Protein AF-A0A1F8FJS7-F1 (afdb_monomer_lite)

Radius of gyration: 17.26 Å; chains: 1; bounding box: 41×32×48 Å

Sequence (184 aa):
MQRGRIDLDHINPSSRGGETDEFNLFPYRRQRHIRWHEIFLNMQMWDIWENVDKIHGMIFCNRNKTMNREWLVLADLPSQTDLRNQINKIYETKYLKTMWSRAFRGRQLSKAKAFLRLRMLFMIFGSDAVLTEKLYDNGNLFEFFKEFSVMNERQWALTICFGTNYSLQSMKEKIRKILKQSSP

Structure (mmCIF, N/CA/C/O backbone):
data_AF-A0A1F8FJS7-F1
#
_entry.id   AF-A0A1F8FJS7-F1
#
loop_
_atom_site.group_PDB
_atom_site.id
_atom_site.type_symbol
_atom_site.label_atom_id
_atom_site.label_alt_id
_atom_site.label_comp_id
_atom_site.label_asym_id
_atom_site.label_entity_id
_atom_site.label_seq_id
_atom_site.pdbx_PDB_ins_code
_atom_site.Cartn_x
_atom_site.Cartn_y
_atom_site.Cartn_z
_atom_site.occupancy
_atom_site.B_iso_or_equiv
_atom_site.auth_seq_id
_atom_site.auth_comp_id
_atom_site.auth_asym_id
_atom_site.auth_atom_id
_atom_site.pdbx_PDB_model_num
ATOM 1 N N . MET A 1 1 ? -18.313 15.355 -11.083 1.00 41.91 1 MET A N 1
ATOM 2 C CA . MET A 1 1 ? -17.369 14.548 -10.270 1.00 41.91 1 MET A CA 1
ATOM 3 C C . MET A 1 1 ? -16.145 15.398 -9.947 1.00 41.91 1 MET A C 1
ATOM 5 O O . MET A 1 1 ? -15.358 15.655 -10.848 1.00 41.91 1 MET A O 1
ATOM 9 N N . GLN A 1 2 ? -15.988 15.892 -8.714 1.00 38.78 2 GLN A N 1
ATOM 10 C CA . GLN A 1 2 ? -14.786 16.656 -8.345 1.00 38.78 2 GLN A CA 1
ATOM 11 C C . GLN A 1 2 ? -13.555 15.740 -8.423 1.00 38.78 2 GLN A C 1
ATOM 13 O O . GLN A 1 2 ? -13.450 14.756 -7.686 1.00 38.78 2 GLN A O 1
ATOM 18 N N . ARG A 1 3 ? -12.626 16.047 -9.338 1.00 52.34 3 ARG A N 1
ATOM 19 C CA . ARG A 1 3 ? -11.280 15.462 -9.356 1.00 52.34 3 ARG A CA 1
ATOM 20 C C . ARG A 1 3 ? -10.571 15.957 -8.093 1.00 52.34 3 ARG A C 1
ATOM 22 O O . ARG A 1 3 ? -10.058 17.066 -8.063 1.00 52.34 3 ARG A O 1
ATOM 29 N N . GLY A 1 4 ? -10.661 15.186 -7.010 1.00 62.28 4 GLY A N 1
ATOM 30 C CA . GLY A 1 4 ? -10.054 15.555 -5.731 1.00 62.28 4 GLY A CA 1
ATOM 31 C C . GLY A 1 4 ? -8.547 15.792 -5.867 1.00 62.28 4 GLY A C 1
ATOM 32 O O . GLY A 1 4 ? -7.891 15.111 -6.657 1.00 62.28 4 GLY A O 1
ATOM 33 N N . ARG A 1 5 ? -8.024 16.735 -5.076 1.00 79.75 5 ARG A N 1
ATOM 34 C CA . ARG A 1 5 ? -6.599 17.090 -4.997 1.00 79.75 5 ARG A CA 1
ATOM 35 C C . ARG A 1 5 ? -5.720 15.838 -4.855 1.00 79.75 5 ARG A C 1
ATOM 37 O O . ARG A 1 5 ? -6.002 14.969 -4.019 1.00 79.75 5 ARG A O 1
ATOM 44 N N . ILE A 1 6 ? -4.698 15.746 -5.702 1.00 83.81 6 ILE A N 1
ATOM 45 C CA . ILE A 1 6 ? -3.631 14.743 -5.630 1.00 83.81 6 ILE A CA 1
ATOM 46 C C . ILE A 1 6 ? -2.473 15.405 -4.890 1.00 83.81 6 ILE A C 1
ATOM 48 O O . ILE A 1 6 ? -2.063 16.496 -5.272 1.00 83.81 6 ILE A O 1
ATOM 52 N N . ASP A 1 7 ? -1.997 14.757 -3.834 1.00 85.38 7 ASP A N 1
ATOM 53 C CA . ASP A 1 7 ? -0.785 15.143 -3.119 1.00 85.38 7 ASP A CA 1
ATOM 54 C C . ASP A 1 7 ? 0.295 14.084 -3.403 1.00 85.38 7 ASP A C 1
ATOM 56 O O . ASP A 1 7 ? -0.028 12.945 -3.759 1.00 85.38 7 ASP A O 1
ATOM 60 N N . LEU A 1 8 ? 1.567 14.458 -3.276 1.00 87.69 8 LEU A N 1
ATOM 61 C CA . LEU A 1 8 ? 2.670 13.501 -3.302 1.00 87.69 8 LEU A CA 1
ATOM 62 C C . LEU A 1 8 ? 2.880 12.981 -1.879 1.00 87.69 8 LEU A C 1
ATOM 64 O O . LEU A 1 8 ? 3.036 13.765 -0.946 1.00 87.69 8 LEU A O 1
ATOM 68 N N . ASP A 1 9 ? 2.805 11.666 -1.731 1.00 89.25 9 ASP A N 1
ATOM 69 C CA . ASP A 1 9 ? 2.969 10.941 -0.476 1.00 89.25 9 ASP A CA 1
ATOM 70 C C . ASP A 1 9 ? 4.312 10.210 -0.476 1.00 89.25 9 ASP A C 1
ATOM 72 O O . ASP A 1 9 ? 4.656 9.560 -1.466 1.00 89.25 9 ASP A O 1
ATOM 76 N N . HIS A 1 10 ? 5.041 10.291 0.635 1.00 92.00 10 HIS A N 1
ATOM 77 C CA . HIS A 1 10 ? 6.271 9.535 0.829 1.00 92.00 10 HIS A CA 1
ATOM 78 C C . HIS A 1 10 ? 5.946 8.051 1.034 1.00 92.00 10 HIS A C 1
ATOM 80 O O . HIS A 1 10 ? 5.223 7.670 1.957 1.00 92.00 10 HIS A O 1
ATOM 86 N N . ILE A 1 11 ? 6.486 7.184 0.177 1.00 92.38 11 ILE A N 1
ATOM 87 C CA . ILE A 1 11 ? 6.249 5.740 0.235 1.00 92.38 11 ILE A CA 1
ATOM 88 C C . ILE A 1 11 ? 6.757 5.175 1.560 1.00 92.38 11 ILE A C 1
ATOM 90 O O . ILE A 1 11 ? 5.995 4.529 2.289 1.00 92.38 11 ILE A O 1
ATOM 94 N N . ASN A 1 12 ? 8.010 5.496 1.860 1.00 89.69 12 ASN A N 1
ATOM 95 C CA . ASN A 1 12 ? 8.644 5.412 3.159 1.00 89.69 12 ASN A CA 1
ATOM 96 C C . ASN A 1 12 ? 8.632 6.808 3.795 1.00 89.69 12 ASN A C 1
ATOM 98 O O . ASN A 1 12 ? 9.191 7.738 3.212 1.00 89.69 12 ASN A O 1
ATOM 102 N N . PRO A 1 13 ? 8.011 6.986 4.971 1.00 88.69 13 PRO A N 1
ATOM 103 C CA . PRO A 1 13 ? 7.857 8.303 5.584 1.00 88.69 13 PRO A CA 1
ATOM 104 C C . PRO A 1 13 ? 9.190 9.017 5.832 1.00 88.69 13 PRO A C 1
ATOM 106 O O . PRO A 1 13 ? 10.152 8.410 6.302 1.00 88.69 13 PRO A O 1
ATOM 109 N N . SER A 1 14 ? 9.228 10.334 5.616 1.00 87.31 14 SER A N 1
ATOM 110 C CA . SER A 1 14 ? 10.409 11.165 5.905 1.00 87.31 14 SER A CA 1
ATOM 111 C C . SER A 1 14 ? 10.811 11.131 7.384 1.00 87.31 14 SER A C 1
ATOM 113 O O . SER A 1 14 ? 11.993 11.116 7.714 1.00 87.31 14 SER A O 1
ATOM 115 N N . SER A 1 15 ? 9.833 10.996 8.287 1.00 84.00 15 SER A N 1
ATOM 116 C CA . SER A 1 15 ? 10.054 10.775 9.724 1.00 84.00 15 SER A CA 1
ATOM 117 C C . SER A 1 15 ? 10.781 9.463 10.049 1.00 84.00 15 SER A C 1
ATOM 119 O O . SER A 1 15 ? 11.215 9.273 11.182 1.00 84.00 15 SER A O 1
ATOM 121 N N . ARG A 1 16 ? 10.916 8.566 9.068 1.00 82.88 16 ARG A N 1
ATOM 122 C CA . ARG A 1 16 ? 11.623 7.281 9.136 1.00 82.88 16 ARG A CA 1
ATOM 123 C C . ARG A 1 16 ? 12.844 7.245 8.204 1.00 82.88 16 ARG A C 1
ATOM 125 O O . ARG A 1 16 ? 13.309 6.165 7.863 1.00 82.88 16 ARG A O 1
ATOM 132 N N . GLY A 1 17 ? 13.350 8.408 7.786 1.00 83.25 17 GLY A N 1
ATOM 133 C CA . GLY A 1 17 ? 14.525 8.517 6.915 1.00 83.25 17 GLY A CA 1
ATOM 134 C C . GLY A 1 17 ? 14.240 8.323 5.425 1.00 83.25 17 GLY A C 1
ATOM 135 O O . GLY A 1 17 ? 15.180 8.193 4.653 1.00 83.25 17 GLY A O 1
ATOM 136 N N . GLY A 1 18 ? 12.970 8.307 5.004 1.00 85.69 18 GLY A N 1
ATOM 137 C CA . GLY A 1 18 ? 12.626 8.258 3.585 1.00 85.69 18 GLY A CA 1
ATOM 138 C C . GLY A 1 18 ? 13.049 9.528 2.842 1.00 85.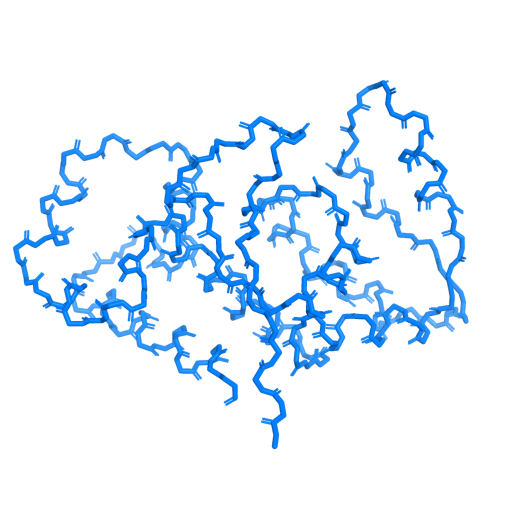69 18 GLY A C 1
ATOM 139 O O . GLY A 1 18 ? 12.716 10.641 3.257 1.00 85.69 18 GLY A O 1
ATOM 140 N N . GLU A 1 19 ? 13.755 9.356 1.727 1.00 87.62 19 GLU A N 1
ATOM 141 C CA . GLU A 1 19 ? 14.257 10.455 0.899 1.00 87.62 19 GLU A CA 1
ATOM 142 C C . GLU A 1 19 ? 13.119 11.190 0.172 1.00 87.62 19 GLU A C 1
ATOM 144 O O . GLU A 1 19 ? 12.026 10.659 -0.014 1.00 87.62 19 GLU A O 1
ATOM 149 N N . THR A 1 20 ? 13.337 12.446 -0.222 1.00 90.81 20 THR A N 1
ATOM 150 C CA . THR A 1 20 ? 12.363 13.200 -1.033 1.00 90.81 20 THR A CA 1
ATOM 151 C C . THR A 1 20 ? 12.817 13.196 -2.485 1.00 90.81 20 THR A C 1
ATOM 153 O O . THR A 1 20 ? 13.312 14.197 -2.994 1.00 90.81 20 THR A O 1
ATOM 156 N N . ASP A 1 21 ? 12.663 12.043 -3.129 1.00 88.19 21 ASP A N 1
ATOM 157 C CA . ASP A 1 21 ? 13.016 11.808 -4.526 1.00 88.19 21 ASP A CA 1
ATOM 158 C C . ASP A 1 21 ? 11.852 11.161 -5.294 1.00 88.19 21 ASP A C 1
ATOM 160 O O . ASP A 1 21 ? 10.802 10.840 -4.733 1.00 88.19 21 ASP A O 1
ATOM 164 N N . GLU A 1 22 ? 12.000 10.976 -6.605 1.00 85.75 22 GLU A N 1
ATOM 165 C CA . GLU A 1 22 ? 10.918 10.402 -7.409 1.00 85.75 22 GLU A CA 1
ATOM 166 C C . GLU A 1 22 ? 10.610 8.933 -7.084 1.00 85.75 22 GLU A C 1
ATOM 168 O O . GLU A 1 22 ? 9.495 8.477 -7.341 1.00 85.75 22 GLU A O 1
ATOM 173 N N . PHE A 1 23 ? 11.563 8.200 -6.503 1.00 88.31 23 PHE A N 1
ATOM 174 C CA . PHE A 1 23 ? 11.414 6.788 -6.154 1.00 88.31 23 PHE A CA 1
ATOM 175 C C . PHE A 1 23 ? 10.650 6.609 -4.844 1.00 88.31 23 PHE A C 1
ATOM 177 O O . PHE A 1 23 ? 9.992 5.592 -4.637 1.00 88.31 23 PHE A O 1
ATOM 184 N N . ASN A 1 24 ? 10.660 7.613 -3.974 1.00 91.00 24 ASN A N 1
ATOM 185 C CA . ASN A 1 24 ? 9.914 7.605 -2.730 1.00 91.00 24 ASN A CA 1
ATOM 186 C C . ASN A 1 24 ? 8.626 8.443 -2.786 1.00 91.00 24 ASN A C 1
ATOM 188 O O . ASN A 1 24 ? 7.930 8.532 -1.781 1.00 91.00 24 ASN A O 1
ATOM 192 N N . LEU A 1 25 ? 8.259 9.042 -3.925 1.00 91.44 25 LEU A N 1
ATOM 193 C CA . LEU A 1 25 ? 7.056 9.877 -4.042 1.00 91.44 25 LEU A CA 1
ATOM 194 C C . LEU A 1 25 ? 5.950 9.204 -4.861 1.00 91.44 25 LEU A C 1
ATOM 196 O O . LEU A 1 25 ? 6.085 8.921 -6.049 1.00 91.44 25 LEU A O 1
ATOM 200 N N . PHE A 1 26 ? 4.792 9.008 -4.228 1.00 91.06 26 PHE A N 1
ATOM 201 C CA . PHE A 1 26 ? 3.610 8.411 -4.839 1.00 91.06 26 PHE A CA 1
ATOM 202 C C . PHE A 1 26 ? 2.467 9.433 -4.994 1.00 91.06 26 PHE A C 1
ATOM 204 O O . PHE A 1 26 ? 2.053 10.046 -4.007 1.00 91.06 26 PHE A O 1
ATOM 211 N N . PRO A 1 27 ? 1.869 9.591 -6.192 1.00 88.56 27 PRO A N 1
ATOM 212 C CA . PRO A 1 27 ? 0.708 10.452 -6.385 1.00 88.56 27 PRO A CA 1
ATOM 213 C C . PRO A 1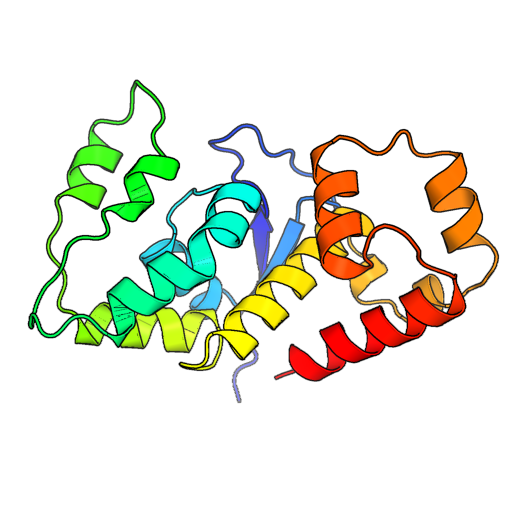 27 ? -0.538 9.844 -5.731 1.00 88.56 27 PRO A C 1
ATOM 215 O O . PRO A 1 27 ? -1.159 8.898 -6.228 1.00 88.56 27 PRO A O 1
ATOM 218 N N . TYR A 1 28 ? -0.964 10.440 -4.621 1.00 83.31 28 TYR A N 1
ATOM 219 C CA . TYR A 1 28 ? -2.050 9.937 -3.795 1.00 83.31 28 TYR A CA 1
ATOM 220 C C . TYR A 1 28 ? -3.186 10.960 -3.707 1.00 83.31 28 TYR A C 1
ATOM 222 O O . TYR A 1 28 ? -3.019 12.104 -3.297 1.00 83.31 28 TYR A O 1
ATOM 230 N N . ARG A 1 29 ? -4.416 10.552 -4.048 1.00 87.06 29 ARG A N 1
ATOM 231 C CA . ARG A 1 29 ? -5.604 11.372 -3.749 1.00 87.06 29 ARG A CA 1
ATOM 232 C C . ARG A 1 29 ? -5.662 11.675 -2.250 1.00 87.06 29 ARG A C 1
ATOM 234 O O . ARG A 1 29 ? -5.809 10.738 -1.462 1.00 87.06 29 ARG A O 1
ATOM 241 N N . ARG A 1 30 ? -5.687 12.960 -1.880 1.00 85.38 30 ARG A N 1
ATOM 242 C CA . ARG A 1 30 ? -5.621 13.449 -0.491 1.00 85.38 30 ARG A CA 1
ATOM 243 C C . ARG A 1 30 ? -6.539 12.711 0.475 1.00 85.38 30 ARG A C 1
ATOM 245 O O . ARG A 1 30 ? -6.131 12.283 1.547 1.00 85.38 30 ARG A O 1
ATOM 252 N N . GLN A 1 31 ? -7.799 12.510 0.087 1.00 86.31 31 GLN A N 1
ATOM 253 C CA . GLN A 1 31 ? -8.747 11.805 0.950 1.00 86.31 31 GLN A CA 1
ATOM 254 C C . GLN A 1 31 ? -8.350 10.354 1.205 1.00 86.31 31 GLN A C 1
ATOM 256 O O . GLN A 1 31 ? -8.580 9.875 2.303 1.00 86.31 31 GLN A O 1
ATOM 261 N N . ARG A 1 32 ? -7.781 9.639 0.229 1.00 88.75 32 ARG A N 1
ATOM 262 C CA . ARG A 1 32 ? -7.312 8.264 0.452 1.00 88.75 32 ARG A CA 1
ATOM 263 C C . ARG A 1 32 ? -6.019 8.249 1.263 1.00 88.75 32 ARG A C 1
ATOM 265 O O . ARG A 1 32 ? -5.889 7.394 2.126 1.00 88.75 32 ARG A O 1
ATOM 272 N N . HIS A 1 33 ? -5.141 9.219 1.027 1.00 89.75 33 HIS A N 1
ATOM 273 C CA . HIS A 1 33 ? -3.903 9.415 1.776 1.00 89.75 33 HIS A CA 1
ATOM 274 C C . HIS A 1 33 ? -4.166 9.617 3.281 1.00 89.75 33 HIS A C 1
ATOM 276 O O . HIS A 1 33 ? -3.597 8.925 4.116 1.00 89.75 33 HIS A O 1
ATOM 282 N N . ILE A 1 34 ? -5.155 10.439 3.644 1.00 89.81 34 ILE A N 1
ATOM 283 C CA . ILE A 1 34 ? -5.588 10.577 5.046 1.00 89.81 34 ILE A CA 1
ATOM 284 C C . ILE A 1 34 ? -6.023 9.219 5.625 1.00 89.81 34 ILE A C 1
ATOM 286 O O . ILE A 1 34 ? -5.631 8.846 6.723 1.00 89.81 34 ILE A O 1
ATOM 290 N N . ARG A 1 35 ? -6.817 8.439 4.880 1.00 93.69 35 ARG A N 1
ATOM 291 C CA . ARG A 1 35 ? -7.335 7.133 5.343 1.00 93.69 35 ARG A CA 1
ATOM 292 C C . ARG A 1 35 ? -6.246 6.072 5.437 1.00 93.69 35 ARG A C 1
ATOM 294 O O . ARG A 1 35 ? -6.373 5.154 6.236 1.00 93.69 35 ARG A O 1
ATOM 301 N N . TRP A 1 36 ? -5.206 6.195 4.623 1.00 93.56 36 TRP A N 1
ATOM 302 C CA . TRP A 1 36 ? -4.001 5.391 4.719 1.00 93.56 36 TRP A CA 1
ATOM 303 C C . TRP A 1 36 ? -3.298 5.627 6.061 1.00 93.56 36 TRP A C 1
ATOM 305 O O . TRP A 1 36 ? -3.080 4.666 6.797 1.00 93.56 36 TRP A O 1
ATOM 315 N N . HIS A 1 37 ? -3.068 6.887 6.441 1.00 91.38 37 HIS A N 1
ATOM 316 C CA . HIS A 1 37 ? -2.462 7.218 7.734 1.00 91.38 37 HIS A CA 1
ATOM 317 C C . HIS A 1 37 ? -3.331 6.839 8.939 1.00 91.38 37 HIS A C 1
ATOM 319 O O . HIS A 1 37 ? -2.802 6.458 9.980 1.00 91.38 37 HIS A O 1
ATOM 325 N N . GLU A 1 38 ? -4.659 6.852 8.807 1.00 92.00 38 GLU A N 1
ATOM 326 C CA . GLU A 1 38 ? -5.556 6.332 9.852 1.00 92.00 38 GLU A CA 1
ATOM 327 C C . GLU A 1 38 ? -5.323 4.839 10.147 1.00 92.00 38 GLU A C 1
ATOM 329 O O . GLU A 1 38 ? -5.557 4.391 11.272 1.00 92.00 38 GLU A O 1
ATOM 334 N N . ILE A 1 39 ? -4.855 4.061 9.164 1.00 94.44 39 ILE A N 1
ATOM 335 C CA . ILE A 1 39 ? -4.552 2.635 9.338 1.00 94.44 39 ILE A CA 1
ATOM 336 C C . ILE A 1 39 ? -3.085 2.407 9.709 1.00 94.44 39 ILE A C 1
ATOM 338 O O . ILE A 1 39 ? -2.824 1.662 10.649 1.00 94.44 39 ILE A O 1
ATOM 342 N N . PHE A 1 40 ? -2.144 3.018 8.988 1.00 93.50 40 PHE A N 1
ATOM 343 C CA . PHE A 1 40 ? -0.720 2.659 9.052 1.00 93.50 40 PHE A CA 1
ATOM 344 C C . PHE A 1 40 ? 0.179 3.730 9.667 1.00 93.50 40 PHE A C 1
ATOM 346 O O . PHE A 1 40 ? 1.354 3.467 9.894 1.00 93.50 40 PHE A O 1
ATOM 353 N N . LEU A 1 41 ? -0.345 4.927 9.944 1.00 90.31 41 LEU A N 1
ATOM 354 C CA . LEU A 1 41 ? 0.439 6.059 10.437 1.00 90.31 41 LEU A CA 1
ATOM 355 C C . LEU A 1 41 ? 1.710 6.249 9.585 1.00 90.31 41 LEU A C 1
ATOM 357 O O . LEU A 1 41 ? 1.580 6.451 8.379 1.00 90.31 41 LEU A O 1
ATOM 361 N N . ASN A 1 42 ? 2.898 6.135 10.180 1.00 88.19 42 ASN A N 1
ATOM 362 C CA . ASN A 1 42 ? 4.196 6.277 9.521 1.00 88.19 42 ASN A CA 1
ATOM 363 C C . ASN A 1 42 ? 4.956 4.938 9.424 1.00 88.19 42 ASN A C 1
ATOM 365 O O . ASN A 1 42 ? 6.179 4.917 9.535 1.00 88.19 42 ASN A O 1
ATOM 369 N N . MET A 1 43 ? 4.261 3.811 9.252 1.00 91.62 43 MET A N 1
ATOM 370 C CA . MET A 1 43 ? 4.930 2.539 8.951 1.00 91.62 43 MET A CA 1
ATOM 371 C C . MET A 1 43 ? 5.654 2.599 7.596 1.00 91.62 43 MET A C 1
ATOM 373 O O . MET A 1 43 ? 5.154 3.208 6.647 1.00 91.62 43 MET A O 1
ATOM 377 N N . GLN A 1 44 ? 6.803 1.926 7.497 1.00 91.25 44 GLN A N 1
ATOM 378 C CA . GLN A 1 44 ? 7.533 1.764 6.238 1.00 91.25 44 GLN A CA 1
ATOM 379 C C . GLN A 1 44 ? 6.857 0.715 5.348 1.00 91.25 44 GLN A C 1
ATOM 381 O O . GLN A 1 44 ? 6.086 -0.129 5.816 1.00 91.25 44 GLN A O 1
ATOM 386 N N . MET A 1 45 ? 7.128 0.765 4.041 1.00 93.56 45 MET A N 1
ATOM 387 C CA . MET A 1 45 ? 6.464 -0.114 3.075 1.00 93.56 45 MET A CA 1
ATOM 388 C C . MET A 1 45 ? 6.709 -1.601 3.366 1.00 93.56 45 MET A C 1
ATOM 390 O O . MET A 1 45 ? 5.781 -2.400 3.219 1.00 93.56 45 MET A O 1
ATOM 394 N N . TRP A 1 46 ? 7.913 -1.972 3.817 1.00 91.62 46 TRP A N 1
ATOM 395 C CA . TRP A 1 46 ? 8.227 -3.350 4.208 1.00 91.62 46 TRP A CA 1
ATOM 396 C C . TRP A 1 46 ? 7.364 -3.829 5.373 1.00 91.62 46 TRP A C 1
ATOM 398 O O . TRP A 1 46 ? 6.787 -4.910 5.295 1.00 91.62 46 TRP A O 1
ATOM 408 N N . ASP A 1 47 ? 7.168 -2.999 6.400 1.00 92.69 47 ASP A N 1
ATOM 409 C CA . ASP A 1 47 ? 6.444 -3.398 7.609 1.00 92.69 47 ASP A CA 1
ATOM 410 C C . ASP A 1 47 ? 4.990 -3.669 7.255 1.00 92.69 47 ASP A C 1
ATOM 412 O O . ASP A 1 47 ? 4.386 -4.644 7.705 1.00 92.69 47 ASP A O 1
ATOM 416 N N . ILE A 1 48 ? 4.440 -2.805 6.400 1.00 95.62 48 ILE A N 1
ATOM 417 C CA . ILE A 1 48 ? 3.078 -2.925 5.905 1.00 95.62 48 ILE A CA 1
ATOM 418 C C . ILE A 1 48 ? 2.944 -4.174 5.048 1.00 95.62 48 ILE A C 1
ATOM 420 O O . ILE A 1 48 ? 2.002 -4.930 5.260 1.00 95.62 48 ILE A O 1
ATOM 424 N N . TRP A 1 49 ? 3.842 -4.400 4.088 1.00 96.38 49 TRP A N 1
ATOM 425 C CA . TRP A 1 49 ? 3.745 -5.535 3.174 1.00 96.38 49 TRP A CA 1
ATOM 426 C C . TRP A 1 49 ? 3.856 -6.880 3.895 1.00 96.38 49 TRP A C 1
ATOM 428 O O . TRP A 1 49 ? 2.981 -7.725 3.711 1.00 96.38 49 TRP A O 1
ATOM 438 N N . GLU A 1 50 ? 4.866 -7.056 4.749 1.00 94.88 50 GLU A N 1
ATOM 439 C CA . GLU A 1 50 ? 5.098 -8.313 5.473 1.00 94.88 50 GLU A CA 1
ATOM 440 C C . GLU A 1 50 ? 3.964 -8.629 6.467 1.00 94.88 50 GLU A C 1
ATOM 442 O O . GLU A 1 50 ? 3.698 -9.790 6.774 1.00 94.88 50 GLU A O 1
ATOM 447 N N . ASN A 1 51 ? 3.230 -7.609 6.934 1.00 96.75 51 ASN A N 1
ATOM 448 C CA . ASN A 1 51 ? 2.156 -7.774 7.917 1.00 96.75 51 ASN A CA 1
ATOM 449 C C . ASN A 1 51 ? 0.742 -7.550 7.359 1.00 96.75 51 ASN A C 1
ATOM 451 O O . ASN A 1 51 ? -0.225 -7.655 8.116 1.00 96.75 51 ASN A O 1
ATOM 455 N N . VAL A 1 52 ? 0.569 -7.258 6.063 1.00 97.44 52 VAL A N 1
ATOM 456 C CA . VAL A 1 52 ? -0.733 -6.826 5.513 1.00 97.44 52 VAL A CA 1
ATOM 457 C C . VAL A 1 52 ? -1.832 -7.875 5.712 1.00 97.44 52 VAL A C 1
ATOM 459 O O . VAL A 1 52 ? -2.969 -7.516 6.017 1.00 97.44 52 VAL A O 1
ATOM 462 N N . ASP A 1 53 ? -1.502 -9.163 5.592 1.00 97.81 53 ASP A N 1
ATOM 463 C CA . ASP A 1 53 ? -2.423 -10.285 5.807 1.00 97.81 53 ASP A CA 1
ATOM 464 C C . ASP A 1 53 ? -2.880 -10.342 7.268 1.00 97.81 53 ASP A C 1
ATOM 466 O O . ASP A 1 53 ? -4.078 -10.441 7.543 1.00 97.81 53 ASP A O 1
ATOM 470 N N . LYS A 1 54 ? -1.933 -10.205 8.205 1.00 97.12 54 LYS A N 1
ATOM 471 C CA . LYS A 1 54 ? -2.208 -10.186 9.645 1.00 97.12 54 LYS A CA 1
ATOM 472 C C . LYS A 1 54 ? -3.077 -8.984 10.012 1.00 97.12 54 LYS A C 1
ATOM 474 O O . LYS A 1 54 ? -4.122 -9.161 10.631 1.00 97.12 54 LYS A O 1
ATOM 479 N N . ILE A 1 55 ? -2.699 -7.782 9.572 1.00 97.19 55 ILE A N 1
ATOM 480 C CA . ILE A 1 55 ? -3.445 -6.540 9.834 1.00 97.19 55 ILE A CA 1
ATOM 481 C C . ILE A 1 55 ? -4.865 -6.638 9.265 1.00 97.19 55 ILE A C 1
ATOM 483 O O . ILE A 1 55 ? -5.838 -6.295 9.941 1.00 97.19 55 ILE A O 1
ATOM 487 N N . HIS A 1 56 ? -5.013 -7.147 8.038 1.00 98.06 56 HIS A N 1
ATOM 488 C CA . HIS A 1 56 ? -6.324 -7.376 7.432 1.00 98.06 56 HIS A CA 1
ATOM 489 C C . HIS A 1 56 ? -7.164 -8.352 8.260 1.00 98.06 56 HIS A C 1
ATOM 491 O O . HIS A 1 56 ? -8.307 -8.032 8.594 1.00 98.06 56 HIS A O 1
ATOM 497 N N . GLY A 1 57 ? -6.590 -9.492 8.651 1.00 97.19 57 GLY A N 1
ATOM 498 C CA . GLY A 1 57 ? -7.246 -10.473 9.513 1.00 97.19 57 GLY A CA 1
ATOM 499 C C . GLY A 1 57 ? -7.706 -9.859 10.834 1.00 97.19 57 GLY A C 1
ATOM 500 O O . GLY A 1 57 ? -8.855 -10.035 11.234 1.00 97.19 57 GLY A O 1
ATOM 501 N N . MET A 1 58 ? -6.867 -9.047 11.470 1.00 95.56 58 MET A N 1
ATOM 502 C CA . MET A 1 58 ? -7.221 -8.351 12.706 1.00 95.56 58 MET A CA 1
ATOM 503 C C . MET A 1 58 ? -8.358 -7.344 12.515 1.00 95.56 58 MET A C 1
ATOM 505 O O . MET A 1 58 ? -9.237 -7.253 13.361 1.00 95.56 58 MET A O 1
ATOM 509 N N . ILE A 1 59 ? -8.395 -6.601 11.408 1.00 96.69 59 ILE A N 1
ATOM 510 C CA . ILE A 1 59 ? -9.474 -5.632 11.161 1.00 96.69 59 ILE A CA 1
ATOM 511 C C . ILE A 1 59 ? -10.784 -6.345 10.809 1.00 96.69 59 ILE A C 1
ATOM 513 O O . ILE A 1 59 ? -11.856 -5.926 11.249 1.00 96.69 59 ILE A O 1
ATOM 517 N N . PHE A 1 60 ? -10.736 -7.393 9.984 1.00 96.75 60 PHE A N 1
ATOM 518 C CA . PHE A 1 60 ? -11.939 -7.977 9.392 1.00 96.75 60 PHE A CA 1
ATOM 519 C C . PHE A 1 60 ? -12.490 -9.191 10.137 1.00 96.75 60 PHE A C 1
ATOM 521 O O . PHE A 1 60 ? -13.717 -9.323 10.195 1.00 96.75 60 PHE A O 1
ATOM 528 N N . CYS A 1 61 ? -11.630 -10.008 10.746 1.00 93.94 61 CYS A N 1
ATOM 529 C CA . CYS A 1 61 ? -12.011 -11.227 11.464 1.00 93.94 61 CYS A CA 1
ATOM 530 C C . CYS A 1 61 ? -12.205 -11.012 12.973 1.00 93.94 61 CYS A C 1
ATOM 532 O O . CYS A 1 61 ? -12.728 -11.898 13.649 1.00 93.94 61 CYS A O 1
ATOM 534 N N . ASN A 1 62 ? -11.834 -9.847 13.512 1.00 88.94 62 ASN A N 1
ATOM 535 C CA . ASN A 1 62 ? -12.084 -9.522 14.912 1.00 88.94 62 ASN A CA 1
ATOM 536 C C . ASN A 1 62 ? -13.593 -9.399 15.195 1.00 88.94 62 ASN A C 1
ATOM 538 O O . ASN A 1 62 ? -14.323 -8.673 14.508 1.00 88.94 62 ASN A O 1
ATOM 542 N N . ARG A 1 63 ? -14.051 -10.141 16.212 1.00 91.75 63 ARG A N 1
ATOM 543 C CA . ARG A 1 63 ? -15.448 -10.180 16.675 1.00 91.75 63 ARG A CA 1
ATOM 544 C C . ARG A 1 63 ? -15.765 -9.080 17.691 1.00 91.75 63 ARG A C 1
ATOM 546 O O . ARG A 1 63 ? -16.937 -8.784 17.913 1.00 91.75 63 ARG A O 1
ATOM 553 N N . ASN A 1 64 ? -14.746 -8.454 18.276 1.00 94.31 64 ASN A N 1
ATOM 554 C CA . ASN A 1 64 ? -14.913 -7.358 19.218 1.00 94.31 64 ASN A CA 1
ATOM 555 C C . ASN A 1 64 ? -15.441 -6.112 18.496 1.00 94.31 64 ASN A C 1
ATOM 557 O O . ASN A 1 64 ? -15.061 -5.800 17.362 1.00 94.31 64 ASN A O 1
ATOM 561 N N . LYS A 1 65 ? -16.322 -5.368 19.176 1.00 94.56 65 LYS A N 1
ATOM 562 C CA . LYS A 1 65 ? -16.870 -4.099 18.663 1.00 94.56 65 LYS A CA 1
ATOM 563 C C . LYS A 1 65 ? -15.801 -3.015 18.552 1.00 94.56 65 LYS A C 1
ATOM 565 O O . LYS A 1 65 ? -15.935 -2.105 17.734 1.00 94.56 65 LYS A O 1
ATOM 570 N N . THR A 1 66 ? -14.757 -3.132 19.361 1.00 96.44 66 THR A N 1
ATOM 571 C CA . THR A 1 66 ? -13.650 -2.195 19.437 1.00 96.44 66 THR A CA 1
ATOM 572 C C . THR A 1 66 ? -12.314 -2.921 19.371 1.00 96.44 66 THR A C 1
ATOM 574 O O . THR A 1 66 ? -12.212 -4.106 19.696 1.00 96.44 66 THR A O 1
ATOM 577 N N . MET A 1 67 ? -11.286 -2.202 18.932 1.00 94.81 67 MET A N 1
ATOM 578 C CA . MET A 1 67 ? -9.910 -2.681 18.906 1.00 94.81 67 MET A CA 1
ATOM 579 C C . MET A 1 67 ? -8.920 -1.520 18.905 1.00 94.81 67 MET A C 1
ATOM 581 O O . MET A 1 67 ? -9.249 -0.402 18.504 1.00 94.81 67 MET A O 1
ATOM 585 N N . ASN A 1 68 ? -7.699 -1.801 19.333 1.00 92.44 68 ASN A N 1
ATOM 586 C CA . ASN A 1 68 ? -6.554 -0.925 19.142 1.00 92.44 68 ASN A CA 1
ATOM 587 C C . ASN A 1 68 ? -5.873 -1.223 17.789 1.00 92.44 68 ASN A C 1
ATOM 589 O O . ASN A 1 68 ? -6.214 -2.183 17.093 1.00 92.44 68 ASN A O 1
ATOM 593 N N . ARG A 1 69 ? -4.915 -0.380 17.395 1.00 91.75 69 ARG A N 1
ATOM 594 C CA . ARG A 1 69 ? -4.076 -0.604 16.205 1.00 91.75 69 ARG A CA 1
ATOM 595 C C . ARG A 1 69 ? -2.711 -1.126 16.644 1.00 91.75 69 ARG A C 1
ATOM 597 O O . ARG A 1 69 ? -1.701 -0.463 16.436 1.00 91.75 69 ARG A O 1
ATOM 604 N N . GLU A 1 70 ? -2.682 -2.286 17.295 1.00 90.00 70 GLU A N 1
ATOM 605 C CA . GLU A 1 70 ? -1.451 -2.843 17.888 1.00 90.00 70 GLU A CA 1
ATOM 606 C C . GLU A 1 70 ? -0.302 -3.017 16.877 1.00 90.00 70 GLU A C 1
ATOM 608 O O . GLU A 1 70 ? 0.861 -2.918 17.251 1.00 90.00 70 GLU A O 1
ATOM 613 N N . TRP A 1 71 ? -0.600 -3.182 15.582 1.00 92.38 71 TRP A N 1
ATOM 614 C CA . TRP A 1 71 ? 0.420 -3.266 14.528 1.00 92.38 71 TRP A CA 1
ATOM 615 C C . TRP A 1 71 ? 1.236 -1.981 14.356 1.00 92.38 71 TRP A C 1
ATOM 617 O O . TRP A 1 71 ? 2.316 -2.027 13.776 1.00 92.38 71 TRP A O 1
ATOM 627 N N . LEU A 1 72 ? 0.763 -0.840 14.870 1.00 90.31 72 LEU A N 1
ATOM 628 C CA . LEU A 1 72 ? 1.524 0.409 14.840 1.00 90.31 72 LEU A CA 1
ATOM 629 C C . LEU A 1 72 ? 2.780 0.367 15.721 1.00 90.31 72 LEU A C 1
ATOM 631 O O . LEU A 1 72 ? 3.613 1.255 15.588 1.00 90.31 72 LEU A O 1
ATOM 635 N N . VAL A 1 73 ? 2.974 -0.671 16.545 1.00 85.38 73 VAL A N 1
ATOM 636 C CA . VAL A 1 73 ? 4.263 -0.931 17.213 1.00 85.38 73 VAL A CA 1
ATOM 637 C C . VAL A 1 73 ? 5.417 -1.093 16.212 1.00 85.38 73 VAL A C 1
ATOM 639 O O . VAL A 1 73 ? 6.560 -0.804 16.533 1.00 85.38 73 VAL A O 1
ATOM 642 N N . LEU A 1 74 ? 5.128 -1.488 14.969 1.00 83.56 74 LEU A N 1
ATOM 643 C CA . LEU A 1 74 ? 6.131 -1.570 13.902 1.00 83.56 74 LEU A CA 1
ATOM 644 C C . LEU A 1 74 ? 6.578 -0.183 13.405 1.00 83.56 74 LEU A C 1
ATOM 646 O O . LEU A 1 74 ? 7.669 -0.036 12.867 1.00 83.56 74 LEU A O 1
ATOM 650 N N . ALA A 1 75 ? 5.761 0.853 13.622 1.00 74.88 75 ALA A N 1
ATOM 651 C CA . ALA A 1 75 ? 6.148 2.238 13.365 1.00 74.88 75 ALA A CA 1
ATOM 652 C C . ALA A 1 75 ? 7.000 2.840 14.499 1.00 74.88 75 ALA A C 1
ATOM 654 O O . ALA A 1 75 ? 7.387 4.007 14.389 1.00 74.88 75 ALA A O 1
ATOM 655 N N . ASP A 1 76 ? 7.269 2.093 15.582 1.00 66.12 76 ASP A N 1
ATOM 656 C CA . ASP A 1 76 ? 7.864 2.642 16.801 1.00 66.12 76 ASP A CA 1
ATOM 657 C C . ASP A 1 76 ? 9.282 3.160 16.574 1.00 66.12 76 ASP A C 1
ATOM 659 O O . ASP A 1 76 ? 10.146 2.494 15.998 1.00 66.12 76 ASP A O 1
ATOM 663 N N . LEU A 1 77 ? 9.477 4.410 16.992 1.00 59.81 77 LEU A N 1
ATOM 664 C CA . LEU A 1 77 ? 10.768 5.058 17.137 1.00 59.81 77 LEU A CA 1
ATOM 665 C C . LEU A 1 77 ? 10.938 5.309 18.640 1.00 59.81 77 LEU A C 1
ATOM 667 O O . LEU A 1 77 ? 10.011 5.853 19.245 1.00 59.81 77 LEU A O 1
ATOM 671 N N . PRO A 1 78 ? 12.099 4.987 19.243 1.00 52.72 78 PRO A N 1
ATOM 672 C CA . PRO A 1 78 ? 12.294 4.947 20.699 1.00 52.72 78 PRO A CA 1
ATOM 673 C C . PRO A 1 78 ? 11.870 6.191 21.507 1.00 52.72 78 PRO A C 1
ATOM 675 O O . PRO A 1 78 ? 11.749 6.107 22.727 1.00 52.72 78 PRO A O 1
ATOM 678 N N . SER A 1 79 ? 11.642 7.340 20.865 1.00 56.53 79 SER A N 1
ATOM 679 C CA . SER A 1 79 ? 11.345 8.634 21.488 1.00 56.53 79 SER A CA 1
ATOM 680 C C . SER A 1 79 ? 9.914 9.170 21.288 1.00 56.53 79 SER A C 1
ATOM 682 O O . SER A 1 79 ? 9.641 10.294 21.706 1.00 56.53 79 SER A O 1
ATOM 684 N N . GLN A 1 80 ? 8.974 8.428 20.682 1.00 64.81 80 GLN A N 1
ATOM 685 C CA . GLN A 1 80 ? 7.642 8.972 20.350 1.00 64.81 80 GLN A CA 1
ATOM 686 C C . GLN A 1 80 ? 6.535 8.597 21.352 1.00 64.81 80 GLN A C 1
ATOM 688 O O . GLN A 1 80 ? 5.729 7.695 21.119 1.00 64.81 80 GLN A O 1
ATOM 693 N N . THR A 1 81 ? 6.423 9.359 22.445 1.00 63.12 81 THR A N 1
ATOM 694 C CA . THR A 1 81 ? 5.310 9.261 23.418 1.00 63.12 81 THR A CA 1
ATOM 695 C C . THR A 1 81 ? 3.931 9.332 22.742 1.00 63.12 81 THR A C 1
ATOM 697 O O . THR A 1 81 ? 3.013 8.595 23.107 1.00 63.12 81 THR A O 1
ATOM 700 N N . ASP A 1 82 ? 3.799 10.144 21.691 1.00 73.31 82 ASP A N 1
ATOM 701 C CA . ASP A 1 82 ? 2.561 10.274 20.918 1.00 73.31 82 ASP A CA 1
ATOM 702 C C . ASP A 1 82 ? 2.182 9.001 20.160 1.00 73.31 82 ASP A C 1
ATOM 704 O O . ASP A 1 82 ? 0.995 8.687 20.043 1.00 73.31 82 ASP A O 1
ATOM 708 N N . LEU A 1 83 ? 3.154 8.214 19.692 1.00 73.12 83 LEU A N 1
ATOM 709 C CA . LEU A 1 83 ? 2.858 6.954 19.020 1.00 73.12 83 LEU A CA 1
ATOM 710 C C . LEU A 1 83 ? 2.281 5.931 20.001 1.00 73.12 83 LEU A C 1
ATOM 712 O O . LEU A 1 83 ? 1.302 5.261 19.675 1.00 73.12 83 LEU A O 1
ATOM 716 N N . ARG A 1 84 ? 2.815 5.857 21.225 1.00 74.00 84 ARG A N 1
ATOM 717 C CA . ARG A 1 84 ? 2.257 4.989 22.277 1.00 74.00 84 ARG A CA 1
ATOM 718 C C . ARG A 1 84 ? 0.805 5.353 22.585 1.00 74.00 84 ARG A C 1
ATOM 720 O O . ARG A 1 84 ? -0.042 4.465 22.684 1.00 74.00 84 ARG A O 1
ATOM 727 N N . ASN A 1 85 ? 0.486 6.646 22.627 1.00 80.06 85 ASN A N 1
ATOM 728 C CA . ASN A 1 85 ? -0.895 7.118 22.757 1.00 80.06 85 ASN A CA 1
ATOM 729 C C . ASN A 1 85 ? -1.763 6.687 21.557 1.00 80.06 85 ASN A C 1
ATOM 731 O O . ASN A 1 85 ? -2.904 6.258 21.731 1.00 80.06 85 ASN A O 1
ATOM 735 N N . GLN A 1 86 ? -1.224 6.739 20.335 1.00 80.50 86 GLN A N 1
ATOM 736 C CA . GLN A 1 86 ? -1.918 6.302 19.115 1.00 80.50 86 GLN A CA 1
ATOM 737 C C . GLN A 1 86 ? -2.130 4.783 19.028 1.00 80.50 86 GLN A C 1
ATOM 739 O O . GLN A 1 86 ? -3.143 4.364 18.451 1.00 80.50 86 GLN A O 1
ATOM 744 N N . ILE A 1 87 ? -1.202 3.985 19.569 1.00 82.12 87 ILE A N 1
ATOM 745 C CA . ILE A 1 87 ? -1.284 2.520 19.676 1.00 82.12 87 ILE A CA 1
ATOM 746 C C . ILE A 1 87 ? -2.367 2.140 20.683 1.00 82.12 87 ILE A C 1
ATOM 748 O O . ILE A 1 87 ? -3.227 1.327 20.363 1.00 82.12 87 ILE A O 1
ATOM 752 N N . ASN A 1 88 ? -2.367 2.762 21.864 1.00 84.06 88 ASN A N 1
ATOM 753 C CA . ASN A 1 88 ? -3.296 2.433 22.949 1.00 84.06 88 ASN A CA 1
ATOM 754 C C . ASN A 1 88 ? -4.719 2.958 22.721 1.00 84.06 88 ASN A C 1
ATOM 756 O O . ASN A 1 88 ? -5.659 2.518 23.384 1.00 84.06 88 ASN A O 1
ATOM 760 N N . LYS A 1 89 ? -4.903 3.886 21.777 1.00 89.50 89 LYS A N 1
ATOM 761 C CA . LYS A 1 89 ? -6.223 4.414 21.441 1.00 89.50 89 LYS A CA 1
ATOM 762 C C . LYS A 1 89 ? -7.136 3.311 20.898 1.00 89.50 89 LYS A C 1
ATOM 764 O O . LYS A 1 89 ? -6.813 2.618 19.932 1.00 89.50 89 LYS A O 1
ATOM 769 N N . ILE A 1 90 ? -8.312 3.201 21.509 1.00 93.44 90 ILE A N 1
ATOM 770 C CA . ILE A 1 90 ? -9.356 2.247 21.139 1.00 93.44 90 ILE A CA 1
ATOM 771 C C . ILE A 1 90 ? -10.243 2.860 20.051 1.00 93.44 90 ILE A C 1
ATOM 773 O O . ILE A 1 90 ? -10.709 3.993 20.170 1.00 93.44 90 ILE A O 1
ATOM 777 N N . TYR A 1 91 ? -10.498 2.091 18.998 1.00 94.69 91 TYR A N 1
ATOM 778 C CA . TYR A 1 91 ? -11.348 2.462 17.873 1.00 94.69 91 TYR A CA 1
ATOM 779 C C . TYR A 1 91 ? -12.508 1.487 17.734 1.00 94.69 91 TYR A C 1
ATOM 781 O O . TYR A 1 91 ? -12.381 0.304 18.042 1.00 94.69 91 TYR A O 1
ATOM 789 N N . GLU A 1 92 ? -13.627 1.951 17.181 1.00 96.56 92 GLU A N 1
ATOM 790 C CA . GLU A 1 92 ? -14.649 1.035 16.685 1.00 96.56 92 GLU A CA 1
ATOM 791 C C . GLU A 1 92 ? -14.092 0.189 15.532 1.00 96.56 92 GLU A C 1
ATOM 793 O O . GLU A 1 92 ? -13.568 0.711 14.543 1.00 96.56 92 GLU A O 1
ATOM 798 N N . THR A 1 93 ? -14.292 -1.126 15.579 1.00 95.62 93 THR A N 1
ATOM 799 C CA . THR A 1 93 ? -13.864 -2.039 14.506 1.00 95.62 93 THR A CA 1
ATOM 800 C C . THR A 1 93 ? -14.506 -1.648 13.165 1.00 95.62 93 THR A C 1
ATOM 802 O O . THR A 1 93 ? -13.887 -1.734 12.101 1.00 95.62 93 THR A O 1
ATOM 805 N N . LYS A 1 94 ? -15.746 -1.135 13.192 1.00 96.81 94 LYS A N 1
ATOM 806 C CA . LYS A 1 94 ? -16.453 -0.612 12.008 1.00 96.81 94 LYS A CA 1
ATOM 807 C C . LYS A 1 94 ? -15.760 0.616 11.402 1.00 96.81 94 LYS A C 1
ATOM 809 O O . LYS A 1 94 ? -15.736 0.752 10.172 1.00 96.81 94 LYS A O 1
ATOM 814 N N . TYR A 1 95 ? -15.181 1.483 12.232 1.00 96.62 95 TYR A N 1
ATOM 815 C CA . TYR A 1 95 ? -14.402 2.632 11.776 1.00 96.62 95 TYR A CA 1
ATOM 816 C C . TYR A 1 95 ? -13.169 2.169 10.994 1.00 96.62 95 TYR A C 1
ATOM 818 O O . TYR A 1 95 ? -13.004 2.560 9.838 1.00 96.62 95 TYR A O 1
ATOM 826 N N . LEU A 1 96 ? -12.375 1.248 11.548 1.00 96.50 96 LEU A N 1
ATOM 827 C CA . LEU A 1 96 ? -11.167 0.732 10.887 1.00 96.50 96 LEU A CA 1
ATOM 828 C C . LEU A 1 96 ? -11.485 -0.018 9.585 1.00 96.50 96 LEU A C 1
ATOM 830 O O . LEU A 1 96 ? -10.843 0.226 8.563 1.00 96.50 96 LEU A O 1
ATOM 834 N N . LYS A 1 97 ? -12.553 -0.828 9.555 1.00 97.19 97 LYS A N 1
ATOM 835 C CA . LYS A 1 97 ? -13.070 -1.445 8.314 1.00 97.19 97 LYS A CA 1
ATOM 836 C C . LYS A 1 97 ? -13.392 -0.396 7.242 1.00 97.19 97 LYS A C 1
ATOM 838 O O . LYS A 1 97 ? -13.142 -0.612 6.052 1.00 97.19 97 LYS A O 1
ATOM 843 N N . THR A 1 98 ? -13.943 0.748 7.651 1.00 97.12 98 THR A N 1
ATOM 844 C CA . THR A 1 98 ? -14.271 1.866 6.754 1.00 97.12 98 THR A CA 1
ATOM 845 C C . THR A 1 98 ? -13.014 2.584 6.266 1.00 97.12 98 THR A C 1
ATOM 847 O O . THR A 1 98 ? -12.907 2.861 5.071 1.00 97.12 98 THR A O 1
ATOM 850 N N . MET A 1 99 ? -12.056 2.859 7.155 1.00 96.81 99 MET A N 1
ATOM 851 C CA . MET A 1 99 ? -10.780 3.488 6.799 1.00 96.81 99 MET A CA 1
ATOM 852 C C . MET A 1 99 ? -9.995 2.613 5.817 1.00 96.81 99 MET A C 1
ATOM 854 O O . MET A 1 99 ? -9.630 3.100 4.750 1.00 96.81 99 MET A O 1
ATOM 858 N N . TRP A 1 100 ? -9.881 1.307 6.086 1.00 97.06 100 TRP A N 1
ATOM 859 C CA . TRP A 1 100 ? -9.285 0.329 5.170 1.00 97.06 100 TRP A CA 1
ATOM 860 C C . TRP A 1 100 ? -9.958 0.357 3.797 1.00 97.06 100 TRP A C 1
ATOM 862 O O . TRP A 1 100 ? -9.302 0.534 2.771 1.00 97.06 100 TRP A O 1
ATOM 872 N N . SER A 1 101 ? -11.292 0.244 3.777 1.00 95.94 101 SER A N 1
ATOM 873 C CA . SER A 1 101 ? -12.065 0.235 2.530 1.00 95.94 101 SER A CA 1
ATOM 874 C C . SER A 1 101 ? -11.828 1.494 1.701 1.00 95.94 101 SER A C 1
ATOM 876 O O . SER A 1 101 ? -11.779 1.424 0.477 1.00 95.94 101 SER A O 1
ATOM 878 N N . ARG A 1 102 ? -11.664 2.651 2.351 1.00 93.94 102 ARG A N 1
ATOM 879 C CA . ARG A 1 102 ? -11.402 3.927 1.675 1.00 93.94 102 ARG A CA 1
ATOM 880 C C . ARG A 1 102 ? -9.943 4.076 1.242 1.00 93.94 102 ARG A C 1
ATOM 882 O O . ARG A 1 102 ? -9.706 4.613 0.161 1.00 93.94 102 ARG A O 1
ATOM 889 N N . ALA A 1 103 ? -8.988 3.583 2.029 1.00 93.50 103 ALA A N 1
ATOM 890 C CA . ALA A 1 103 ? -7.572 3.572 1.673 1.00 93.50 103 ALA A CA 1
ATOM 891 C C . ALA A 1 103 ? -7.337 2.709 0.423 1.00 93.50 103 ALA A C 1
ATOM 893 O O . ALA A 1 103 ? -6.788 3.190 -0.567 1.00 93.50 103 ALA A O 1
ATOM 894 N N . PHE A 1 104 ? -7.868 1.484 0.405 1.00 92.88 104 PHE A N 1
ATOM 895 C CA . PHE A 1 104 ? -7.618 0.489 -0.647 1.00 92.88 104 PHE A CA 1
ATOM 896 C C . PHE A 1 104 ? -8.714 0.368 -1.710 1.00 92.88 104 PHE A C 1
ATOM 898 O O . PHE A 1 104 ? -8.585 -0.433 -2.632 1.00 92.88 104 PHE A O 1
ATOM 905 N N . ARG A 1 105 ? -9.792 1.156 -1.601 1.00 90.00 105 ARG A N 1
ATOM 906 C CA . ARG A 1 105 ? -10.989 1.065 -2.462 1.00 90.00 105 ARG A CA 1
ATOM 907 C C . ARG A 1 105 ? -11.624 -0.329 -2.476 1.00 90.00 105 ARG A C 1
ATOM 909 O O . ARG A 1 105 ? -12.141 -0.787 -3.490 1.00 90.00 105 ARG A O 1
ATOM 916 N N . GLY A 1 106 ? -11.579 -1.013 -1.343 1.00 92.06 106 GLY A N 1
ATOM 917 C CA . GLY A 1 106 ? -12.114 -2.358 -1.216 1.00 92.06 106 GLY A CA 1
ATOM 918 C C . GLY A 1 106 ? -11.828 -2.956 0.149 1.00 92.06 106 GLY A C 1
ATOM 919 O O . GLY A 1 106 ? -10.914 -2.537 0.855 1.00 92.06 106 GLY A O 1
ATOM 920 N N . ARG A 1 107 ? -12.629 -3.955 0.517 1.00 95.19 107 ARG A N 1
ATOM 921 C CA . ARG A 1 107 ? -12.438 -4.733 1.752 1.00 95.19 107 ARG A CA 1
ATOM 922 C C . ARG A 1 107 ? -11.495 -5.911 1.552 1.00 95.19 107 ARG A C 1
ATOM 924 O O . ARG A 1 107 ? -11.029 -6.489 2.524 1.00 95.19 107 ARG A O 1
ATOM 931 N N . GLN A 1 108 ? -11.254 -6.299 0.304 1.00 95.94 108 GLN A N 1
ATOM 932 C CA . GLN A 1 108 ? -10.498 -7.494 -0.033 1.00 95.94 108 GLN A CA 1
ATOM 933 C C . GLN A 1 108 ? -9.000 -7.254 0.155 1.00 95.94 108 GLN A C 1
ATOM 935 O O . GLN A 1 108 ? -8.459 -6.256 -0.324 1.00 95.94 108 GLN A O 1
ATOM 940 N N . LEU A 1 109 ? -8.319 -8.217 0.772 1.00 96.75 109 LEU A N 1
ATOM 941 C CA . LEU A 1 109 ? -6.863 -8.220 0.899 1.00 96.75 109 LEU A CA 1
ATOM 942 C C . LEU A 1 109 ? -6.161 -8.141 -0.467 1.00 96.75 109 LEU A C 1
ATOM 944 O O . LEU A 1 109 ? -5.152 -7.460 -0.613 1.00 96.75 109 LEU A O 1
ATOM 948 N N . SER A 1 110 ? -6.732 -8.763 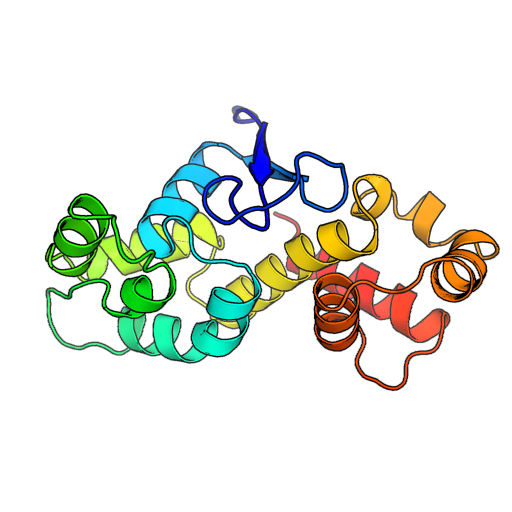-1.501 1.00 95.44 110 SER A N 1
ATOM 949 C CA . SER A 1 110 ? -6.198 -8.707 -2.868 1.00 95.44 110 SER A CA 1
ATOM 950 C C . SER A 1 110 ? -6.144 -7.284 -3.435 1.00 95.44 110 SER A C 1
ATOM 952 O O . SER A 1 110 ? -5.173 -6.937 -4.105 1.00 95.44 110 SER A O 1
ATOM 954 N N . LYS A 1 111 ? -7.139 -6.437 -3.131 1.00 93.81 111 LYS A N 1
ATOM 955 C CA . LYS A 1 111 ? -7.143 -5.016 -3.517 1.00 93.81 111 LYS A CA 1
ATOM 956 C C . LYS A 1 111 ? -6.058 -4.235 -2.782 1.00 93.81 111 LYS A C 1
ATOM 958 O O . LYS A 1 111 ? -5.383 -3.416 -3.400 1.00 93.81 111 LYS A O 1
ATOM 963 N N . ALA A 1 112 ? -5.846 -4.533 -1.500 1.00 95.75 112 ALA A N 1
ATOM 964 C CA . ALA A 1 112 ? -4.758 -3.935 -0.738 1.00 95.75 112 ALA A CA 1
ATOM 965 C C . ALA A 1 112 ? -3.389 -4.323 -1.308 1.00 95.75 112 ALA A C 1
ATOM 967 O O . ALA A 1 112 ? -2.603 -3.443 -1.645 1.00 95.75 112 ALA A O 1
ATOM 968 N N . LYS A 1 113 ? -3.143 -5.618 -1.542 1.00 96.56 113 LYS A N 1
ATOM 969 C CA . LYS A 1 113 ? -1.889 -6.102 -2.144 1.00 96.56 113 LYS A CA 1
ATOM 970 C C . LYS A 1 113 ? -1.635 -5.528 -3.538 1.00 96.56 113 LYS A C 1
ATOM 972 O O . LYS A 1 113 ? -0.496 -5.206 -3.855 1.00 96.56 113 LYS A O 1
ATOM 977 N N . ALA A 1 114 ? -2.666 -5.379 -4.372 1.00 93.94 114 ALA A N 1
ATOM 978 C CA . ALA A 1 114 ? -2.522 -4.729 -5.676 1.00 93.94 114 ALA A CA 1
ATOM 979 C C . ALA A 1 114 ? -2.075 -3.265 -5.529 1.00 93.94 114 ALA A C 1
ATOM 981 O O . ALA A 1 114 ? -1.125 -2.843 -6.182 1.00 93.94 114 ALA A O 1
ATOM 982 N N . PHE A 1 115 ? -2.697 -2.523 -4.610 1.00 93.69 115 PHE A N 1
ATOM 983 C CA . PHE A 1 115 ? -2.339 -1.132 -4.347 1.00 93.69 115 PHE A CA 1
ATOM 984 C C . PHE A 1 115 ? -0.927 -0.970 -3.758 1.00 93.69 115 PHE A C 1
ATOM 986 O O . PHE A 1 115 ? -0.209 -0.054 -4.149 1.00 93.69 115 PHE A O 1
ATOM 993 N N . LEU A 1 116 ? -0.502 -1.860 -2.856 1.00 95.75 116 LEU A N 1
ATOM 994 C CA . LEU A 1 116 ? 0.867 -1.850 -2.326 1.00 95.75 116 LEU A CA 1
ATOM 995 C C . LEU A 1 116 ? 1.895 -2.114 -3.432 1.00 95.75 116 LEU A C 1
ATOM 997 O O . LEU A 1 116 ? 2.861 -1.367 -3.546 1.00 95.75 116 LEU A O 1
ATOM 1001 N N . ARG A 1 117 ? 1.640 -3.093 -4.313 1.00 95.44 117 ARG A N 1
ATOM 1002 C CA . ARG A 1 117 ? 2.486 -3.331 -5.494 1.00 95.44 117 ARG A CA 1
ATOM 1003 C C . ARG A 1 117 ? 2.540 -2.126 -6.426 1.00 95.44 117 ARG A C 1
ATOM 1005 O O . ARG A 1 117 ? 3.590 -1.851 -6.986 1.00 95.44 117 ARG A O 1
ATOM 1012 N N . LEU A 1 118 ? 1.442 -1.383 -6.579 1.00 93.31 118 LEU A N 1
ATOM 1013 C CA . LEU A 1 118 ? 1.470 -0.134 -7.339 1.00 93.31 118 LEU A CA 1
ATOM 1014 C C . LEU A 1 118 ? 2.435 0.881 -6.711 1.00 93.31 118 LEU A C 1
ATOM 1016 O O . LEU A 1 118 ? 3.233 1.452 -7.441 1.00 93.31 118 LEU A O 1
ATOM 1020 N N . ARG A 1 119 ? 2.408 1.085 -5.387 1.00 93.88 119 ARG A N 1
ATOM 1021 C CA . ARG A 1 119 ? 3.393 1.957 -4.714 1.00 93.88 119 ARG A CA 1
ATOM 1022 C C . ARG A 1 119 ? 4.820 1.426 -4.913 1.00 93.88 119 ARG A C 1
ATOM 1024 O O . ARG A 1 119 ? 5.708 2.193 -5.246 1.00 93.88 119 ARG A O 1
ATOM 1031 N N . MET A 1 120 ? 5.031 0.113 -4.833 1.00 93.81 120 MET A N 1
ATOM 1032 C CA . MET A 1 120 ? 6.334 -0.503 -5.123 1.00 93.81 120 MET A CA 1
ATOM 1033 C C . MET A 1 120 ? 6.805 -0.290 -6.568 1.00 93.81 120 MET A C 1
ATOM 1035 O O . MET A 1 120 ? 8.002 -0.181 -6.793 1.00 93.81 120 MET A O 1
ATOM 1039 N N . LEU A 1 121 ? 5.908 -0.173 -7.556 1.00 91.19 121 LEU A N 1
ATOM 1040 C CA . LEU A 1 121 ? 6.318 0.212 -8.912 1.00 91.19 121 LEU A CA 1
ATOM 1041 C C . LEU A 1 121 ? 6.915 1.623 -8.957 1.00 91.19 121 LEU A C 1
ATOM 1043 O O . LEU A 1 121 ? 7.827 1.834 -9.743 1.00 91.19 121 LEU A O 1
ATOM 1047 N N . PHE A 1 122 ? 6.461 2.554 -8.112 1.00 90.88 122 PHE A N 1
ATOM 1048 C CA . PHE A 1 122 ? 7.099 3.868 -7.963 1.00 90.88 122 PHE A CA 1
ATOM 1049 C C . PHE A 1 122 ? 8.448 3.759 -7.240 1.00 90.88 122 PHE A C 1
ATOM 1051 O O . PHE A 1 122 ? 9.405 4.382 -7.672 1.00 90.88 122 PHE A O 1
ATOM 1058 N N . MET A 1 123 ? 8.587 2.876 -6.243 1.00 90.75 123 MET A N 1
ATOM 1059 C CA . MET A 1 123 ? 9.910 2.570 -5.661 1.00 90.75 123 MET A CA 1
ATOM 1060 C C . MET A 1 123 ? 10.900 2.069 -6.713 1.00 90.75 123 MET A C 1
ATOM 1062 O O . MET A 1 123 ? 12.087 2.380 -6.663 1.00 90.75 123 MET A O 1
ATOM 1066 N N . ILE A 1 124 ? 10.424 1.283 -7.678 1.00 86.94 124 ILE A N 1
ATOM 1067 C CA . ILE A 1 124 ? 11.281 0.706 -8.710 1.00 86.94 124 ILE A CA 1
ATOM 1068 C C . ILE A 1 124 ? 11.516 1.707 -9.834 1.00 86.94 124 ILE A C 1
ATOM 1070 O O . ILE A 1 124 ? 12.661 1.907 -10.182 1.00 86.94 124 ILE A O 1
ATOM 1074 N N . PHE A 1 125 ? 10.495 2.358 -10.383 1.00 84.19 125 PHE A N 1
ATOM 1075 C CA . PHE A 1 125 ? 10.603 3.143 -11.623 1.00 84.19 125 PHE A CA 1
ATOM 1076 C C . PHE A 1 125 ? 10.373 4.645 -11.445 1.00 84.19 125 PHE A C 1
ATOM 1078 O O . PHE A 1 125 ? 10.347 5.380 -12.425 1.00 84.19 125 PHE A O 1
ATOM 1085 N N . GLY A 1 126 ? 10.162 5.108 -10.218 1.00 86.31 126 GLY A N 1
ATOM 1086 C CA . GLY A 1 126 ? 9.885 6.506 -9.926 1.00 86.31 126 GLY A CA 1
ATOM 1087 C C . GLY A 1 126 ? 8.627 6.994 -10.631 1.00 86.31 126 GLY A C 1
ATOM 1088 O O . GLY A 1 126 ? 7.622 6.279 -10.741 1.00 86.31 126 GLY A O 1
ATOM 1089 N N . SER A 1 127 ? 8.698 8.216 -11.151 1.00 82.50 127 SER A N 1
ATOM 1090 C CA . SER A 1 127 ? 7.595 8.847 -11.875 1.00 82.50 127 SER A CA 1
ATOM 1091 C C . SER A 1 127 ? 7.241 8.135 -13.190 1.00 82.50 127 SER A C 1
ATOM 1093 O O . SER A 1 127 ? 6.084 8.170 -13.622 1.00 82.50 127 SER A O 1
ATOM 1095 N N . ASP A 1 128 ? 8.182 7.396 -13.784 1.00 83.00 128 ASP A N 1
ATOM 1096 C CA . ASP A 1 128 ? 7.958 6.638 -15.015 1.00 83.00 128 ASP A CA 1
ATOM 1097 C C . ASP A 1 128 ? 7.054 5.406 -14.806 1.00 83.00 128 ASP A C 1
ATOM 1099 O O . ASP A 1 128 ? 6.532 4.860 -15.779 1.00 83.00 128 ASP A O 1
ATOM 1103 N N . ALA A 1 129 ? 6.746 5.017 -13.558 1.00 81.69 129 ALA A N 1
ATOM 1104 C CA . ALA A 1 129 ? 5.811 3.932 -13.228 1.00 81.69 129 ALA A CA 1
ATOM 1105 C C . ALA A 1 129 ? 4.419 4.070 -13.891 1.00 81.69 129 ALA A C 1
ATOM 1107 O O . ALA A 1 129 ? 3.714 3.075 -14.091 1.00 81.69 129 ALA A O 1
ATOM 1108 N N . VAL A 1 130 ? 4.010 5.299 -14.229 1.00 74.56 130 VAL A N 1
ATOM 1109 C CA . VAL A 1 130 ? 2.741 5.610 -14.916 1.00 74.56 130 VAL A CA 1
ATOM 1110 C C . VAL A 1 130 ? 2.900 5.897 -16.410 1.00 74.56 130 VAL A C 1
ATOM 1112 O O . VAL A 1 130 ? 1.897 5.978 -17.119 1.00 74.56 130 VAL A O 1
ATOM 1115 N N . LEU A 1 131 ? 4.132 6.007 -16.909 1.00 73.62 131 LEU A N 1
ATOM 1116 C CA . LEU A 1 131 ? 4.452 6.239 -18.316 1.00 73.62 131 LEU A CA 1
ATOM 1117 C C . LEU A 1 131 ? 4.786 4.908 -18.984 1.00 73.62 131 LEU A C 1
ATOM 1119 O O . LEU A 1 131 ? 5.930 4.601 -19.313 1.00 73.62 131 LEU A O 1
ATOM 1123 N N . THR A 1 132 ? 3.752 4.095 -19.193 1.00 67.62 132 THR A N 1
ATOM 1124 C CA . THR A 1 132 ? 3.901 2.735 -19.727 1.00 67.62 132 THR A CA 1
ATOM 1125 C C . THR A 1 132 ? 4.642 2.671 -21.060 1.00 67.62 132 THR A C 1
ATOM 1127 O O . THR A 1 132 ? 5.317 1.686 -21.318 1.00 67.62 132 THR A O 1
ATOM 1130 N N . GLU A 1 133 ? 4.547 3.706 -21.893 1.00 69.50 133 GLU A N 1
ATOM 1131 C CA . GLU A 1 133 ? 5.273 3.788 -23.166 1.00 69.50 133 GLU A CA 1
ATOM 1132 C C . GLU A 1 133 ? 6.791 3.836 -22.949 1.00 69.50 133 GLU A C 1
ATOM 1134 O O . GLU A 1 133 ? 7.512 3.071 -23.584 1.00 69.50 133 GLU A O 1
ATOM 1139 N N . LYS A 1 134 ? 7.263 4.621 -21.970 1.00 67.19 134 LYS A N 1
ATOM 1140 C CA . LYS A 1 134 ? 8.679 4.662 -21.573 1.00 67.19 134 LYS A CA 1
ATOM 1141 C C . LYS A 1 134 ? 9.141 3.357 -20.926 1.00 67.19 134 LYS A C 1
ATOM 1143 O O . LYS A 1 134 ? 10.225 2.877 -21.234 1.00 67.19 134 LYS A O 1
ATOM 1148 N N . LEU A 1 135 ? 8.309 2.755 -20.067 1.00 65.75 135 LEU A N 1
ATOM 1149 C CA . LEU A 1 135 ? 8.606 1.452 -19.451 1.00 65.75 135 LEU A CA 1
ATOM 1150 C C . LEU A 1 135 ? 8.678 0.319 -20.480 1.00 65.75 135 LEU A C 1
ATOM 1152 O O . LEU A 1 135 ? 9.319 -0.698 -20.237 1.00 65.75 135 LEU A O 1
ATOM 1156 N N . TYR A 1 136 ? 7.972 0.438 -21.605 1.00 65.88 136 TYR A N 1
ATOM 1157 C CA . TYR A 1 136 ? 7.962 -0.586 -22.646 1.00 65.88 136 TYR A CA 1
ATOM 1158 C C . TYR A 1 136 ? 9.006 -0.374 -23.734 1.00 65.88 136 TYR A C 1
ATOM 1160 O O . TYR A 1 136 ? 9.150 -1.285 -24.558 1.00 65.88 136 TYR A O 1
ATOM 1168 N N . ASP A 1 137 ? 9.758 0.725 -23.695 1.00 65.06 137 ASP A N 1
ATOM 1169 C CA . ASP A 1 137 ? 10.913 0.923 -24.559 1.00 65.06 137 ASP A CA 1
ATOM 1170 C C . ASP A 1 137 ? 12.076 0.006 -24.125 1.00 65.06 137 ASP A C 1
ATOM 1172 O O . ASP A 1 137 ? 12.486 -0.033 -22.963 1.00 65.06 137 ASP A O 1
ATOM 1176 N N . ASN A 1 138 ? 12.553 -0.821 -25.059 1.00 52.91 138 ASN A N 1
ATOM 1177 C CA . ASN A 1 138 ? 13.391 -1.995 -24.788 1.00 52.91 138 ASN A CA 1
ATOM 1178 C C . ASN A 1 138 ? 14.824 -1.651 -24.347 1.00 52.91 138 ASN A C 1
ATOM 1180 O O . ASN A 1 138 ? 15.470 -2.506 -23.745 1.00 52.91 138 ASN A O 1
ATOM 1184 N N . GLY A 1 139 ? 15.309 -0.436 -24.623 1.00 53.44 139 GLY A N 1
ATOM 1185 C CA . GLY A 1 139 ? 16.647 0.006 -24.213 1.00 53.44 139 GLY A CA 1
ATOM 1186 C C . GLY A 1 139 ? 16.755 0.320 -22.717 1.00 53.44 139 GLY A C 1
ATOM 1187 O O . GLY A 1 139 ? 17.790 0.061 -22.113 1.00 53.44 139 GLY A O 1
ATOM 1188 N N . ASN A 1 140 ? 15.672 0.801 -22.094 1.00 54.81 140 ASN A N 1
ATOM 1189 C CA . ASN A 1 140 ? 15.726 1.335 -20.732 1.00 54.81 140 ASN A CA 1
ATOM 1190 C C . ASN A 1 140 ? 15.746 0.253 -19.653 1.00 54.81 140 ASN A C 1
ATOM 1192 O O . ASN A 1 140 ? 16.553 0.334 -18.746 1.00 54.81 140 ASN A O 1
ATOM 1196 N N . LEU A 1 141 ? 14.906 -0.783 -19.718 1.00 57.03 141 LEU A N 1
ATOM 1197 C CA . LEU A 1 141 ? 14.756 -1.716 -18.587 1.00 57.03 141 LEU A CA 1
ATOM 1198 C C . LEU A 1 141 ? 15.984 -2.602 -18.318 1.00 57.03 141 LEU A C 1
ATOM 1200 O O . LEU A 1 141 ? 16.188 -3.016 -17.181 1.00 57.03 141 LEU A O 1
ATOM 1204 N N . PHE A 1 142 ? 16.772 -2.937 -19.343 1.00 52.69 142 PHE A N 1
ATOM 1205 C CA . PHE A 1 142 ? 17.941 -3.812 -19.189 1.00 52.69 142 PHE A CA 1
ATOM 1206 C C . PHE A 1 142 ? 19.171 -3.042 -18.688 1.00 52.69 142 PHE A C 1
ATOM 1208 O O . PHE A 1 142 ? 19.837 -3.517 -17.771 1.00 52.69 142 PHE A O 1
ATOM 1215 N N . GLU A 1 143 ? 19.418 -1.838 -19.215 1.00 56.03 143 GLU A N 1
ATOM 1216 C CA . GLU A 1 143 ? 20.454 -0.927 -18.701 1.00 56.03 143 GLU A CA 1
ATOM 1217 C C . GLU A 1 143 ? 20.093 -0.397 -17.302 1.00 56.03 143 GLU A C 1
ATOM 1219 O O . GLU A 1 143 ? 20.929 -0.400 -16.403 1.00 56.03 143 GLU A O 1
ATOM 1224 N N . PHE A 1 144 ? 18.809 -0.109 -17.052 1.00 59.94 144 PHE A N 1
ATOM 1225 C CA . PHE A 1 144 ? 18.289 0.307 -15.744 1.00 59.94 144 PHE A CA 1
ATOM 1226 C C . PHE A 1 144 ? 18.633 -0.666 -14.607 1.00 59.94 144 PHE A C 1
ATOM 1228 O O . PHE A 1 144 ? 18.914 -0.230 -13.497 1.00 59.94 144 PHE A O 1
ATOM 1235 N N . PHE A 1 145 ? 18.647 -1.980 -14.854 1.00 59.41 145 PHE A N 1
ATOM 1236 C CA . PHE A 1 145 ? 19.036 -2.960 -13.829 1.00 59.41 145 PHE A CA 1
ATOM 1237 C C . PHE A 1 145 ? 20.521 -3.340 -13.854 1.00 59.41 145 PHE A C 1
ATOM 1239 O O . PHE A 1 145 ? 20.992 -3.943 -12.892 1.00 59.41 145 PHE A O 1
ATOM 1246 N N . LYS A 1 146 ? 21.256 -3.012 -14.925 1.00 56.78 146 LYS A N 1
ATOM 1247 C CA . LYS A 1 146 ? 22.711 -3.210 -14.999 1.00 56.78 146 LYS A CA 1
ATOM 1248 C C . LYS A 1 146 ? 23.491 -2.090 -14.312 1.00 56.78 146 LYS A C 1
ATOM 1250 O O . LYS A 1 146 ? 24.506 -2.380 -13.687 1.00 56.78 146 LYS A O 1
ATOM 1255 N N . GLU A 1 147 ? 23.037 -0.844 -14.435 1.00 52.59 147 GLU A N 1
ATOM 1256 C CA . GLU A 1 147 ? 23.751 0.334 -13.924 1.00 52.59 147 GLU A CA 1
ATOM 1257 C C . GLU A 1 147 ? 23.367 0.699 -12.486 1.00 52.59 147 GLU A C 1
ATOM 1259 O O . GLU A 1 147 ? 24.200 1.199 -11.729 1.00 52.59 147 GLU A O 1
ATOM 1264 N N . PHE A 1 148 ? 22.127 0.428 -12.067 1.00 52.19 148 PHE A N 1
ATOM 1265 C CA . PHE A 1 148 ? 21.710 0.725 -10.701 1.00 52.19 148 PHE A CA 1
ATOM 1266 C C . PHE A 1 148 ? 22.143 -0.386 -9.747 1.00 52.19 148 PHE A C 1
ATOM 1268 O O . PHE A 1 148 ? 21.616 -1.500 -9.781 1.00 52.19 148 PHE A O 1
ATOM 1275 N N . SER A 1 149 ? 23.049 -0.053 -8.823 1.00 48.25 149 SER A N 1
ATOM 1276 C CA . SER A 1 149 ? 23.210 -0.818 -7.590 1.00 48.25 149 SER A CA 1
ATOM 1277 C C . SER A 1 149 ? 21.865 -0.788 -6.869 1.00 48.25 149 SER A C 1
ATOM 1279 O O . SER A 1 149 ? 21.413 0.235 -6.352 1.00 48.25 149 SER A O 1
ATOM 1281 N N . VAL A 1 150 ? 21.131 -1.894 -6.946 1.00 55.00 150 VAL A N 1
ATOM 1282 C CA . VAL A 1 150 ? 19.776 -1.927 -6.419 1.00 55.00 150 VAL A CA 1
ATOM 1283 C C . VAL A 1 150 ? 19.876 -1.818 -4.898 1.00 55.00 150 VAL A C 1
ATOM 1285 O O . VAL A 1 150 ? 20.229 -2.776 -4.220 1.00 55.00 150 VAL A O 1
ATOM 1288 N N . MET A 1 151 ? 19.598 -0.629 -4.361 1.00 57.03 151 MET A N 1
ATOM 1289 C CA . MET A 1 151 ? 19.416 -0.409 -2.927 1.00 57.03 151 MET A CA 1
ATOM 1290 C C . MET A 1 151 ? 18.474 -1.486 -2.374 1.00 57.03 151 MET A C 1
ATOM 1292 O O . MET A 1 151 ? 17.453 -1.781 -3.005 1.00 57.03 151 MET A O 1
ATOM 1296 N N . ASN A 1 152 ? 18.785 -2.045 -1.200 1.00 73.94 152 ASN A N 1
ATOM 1297 C CA . ASN A 1 152 ? 18.076 -3.194 -0.614 1.00 73.94 152 ASN A CA 1
ATOM 1298 C C . ASN A 1 152 ? 16.538 -3.083 -0.698 1.00 73.94 152 ASN A C 1
ATOM 1300 O O . ASN A 1 152 ? 15.864 -4.055 -1.033 1.00 73.94 152 ASN A O 1
ATOM 1304 N N . GLU A 1 153 ? 15.970 -1.895 -0.466 1.00 79.19 153 GLU A N 1
ATOM 1305 C CA . GLU A 1 153 ? 14.522 -1.657 -0.550 1.00 79.19 153 GLU A CA 1
ATOM 1306 C C . GLU A 1 153 ? 13.951 -1.753 -1.972 1.00 79.19 153 GLU A C 1
ATOM 1308 O O . GLU A 1 153 ? 12.880 -2.328 -2.174 1.00 79.19 153 GLU A O 1
ATOM 1313 N N . ARG A 1 154 ? 14.653 -1.215 -2.977 1.00 82.62 154 ARG A N 1
ATOM 1314 C CA . ARG A 1 154 ? 14.224 -1.301 -4.381 1.00 82.62 154 ARG A CA 1
ATOM 1315 C C . ARG A 1 154 ? 14.332 -2.741 -4.874 1.00 82.62 154 ARG A C 1
ATOM 1317 O O . ARG A 1 154 ? 13.450 -3.194 -5.596 1.00 82.62 154 ARG A O 1
ATOM 1324 N N . GLN A 1 155 ? 15.346 -3.485 -4.426 1.00 82.00 155 GLN A N 1
ATOM 1325 C CA . GLN A 1 155 ? 15.527 -4.899 -4.772 1.00 82.00 155 GLN A CA 1
ATOM 1326 C C . GLN A 1 155 ? 14.450 -5.769 -4.132 1.00 82.00 155 GLN A C 1
ATOM 1328 O O . GLN A 1 155 ? 13.889 -6.663 -4.774 1.00 82.00 155 GLN A O 1
ATOM 1333 N N . TRP A 1 156 ? 14.119 -5.475 -2.878 1.00 88.00 156 TRP A N 1
ATOM 1334 C CA . TRP A 1 156 ? 12.995 -6.080 -2.186 1.00 88.00 156 TRP A CA 1
ATOM 1335 C C . TRP A 1 156 ? 11.679 -5.808 -2.933 1.00 88.00 156 TRP A C 1
ATOM 1337 O O . TRP A 1 156 ? 10.988 -6.755 -3.314 1.00 88.00 156 TRP A O 1
ATOM 1347 N N . ALA A 1 157 ? 11.375 -4.546 -3.259 1.00 91.12 157 ALA A N 1
ATOM 1348 C CA . ALA A 1 157 ? 10.183 -4.167 -4.022 1.00 91.12 157 ALA A CA 1
ATOM 1349 C C . ALA A 1 157 ? 10.118 -4.866 -5.394 1.00 91.12 157 ALA A C 1
ATOM 1351 O O . ALA A 1 157 ? 9.061 -5.356 -5.804 1.00 91.12 157 ALA A O 1
ATOM 1352 N N . LEU A 1 158 ? 11.258 -4.966 -6.083 1.00 88.06 158 LEU A N 1
ATOM 1353 C CA . LEU A 1 158 ? 11.402 -5.681 -7.348 1.00 88.06 158 LEU A CA 1
ATOM 1354 C C . LEU A 1 158 ? 11.033 -7.154 -7.181 1.00 88.06 158 LEU A C 1
ATOM 1356 O O . LEU A 1 158 ? 10.175 -7.657 -7.906 1.00 88.06 158 LEU A O 1
ATOM 1360 N N . THR A 1 159 ? 11.602 -7.820 -6.179 1.00 88.25 159 THR A N 1
ATOM 1361 C CA . THR A 1 159 ? 11.323 -9.230 -5.879 1.00 88.25 159 THR A CA 1
ATOM 1362 C C . THR A 1 159 ? 9.839 -9.451 -5.573 1.00 88.25 159 THR A C 1
ATOM 1364 O O . THR A 1 159 ? 9.240 -10.411 -6.059 1.00 88.25 159 THR A O 1
ATOM 1367 N N . ILE A 1 160 ? 9.196 -8.537 -4.844 1.00 91.94 160 ILE A N 1
ATOM 1368 C CA . ILE A 1 160 ? 7.757 -8.611 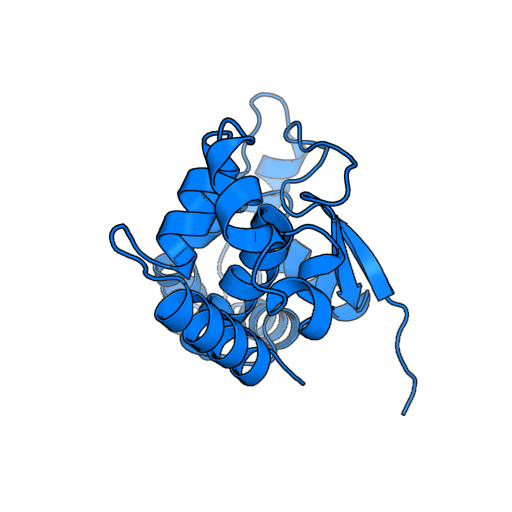-4.555 1.00 91.94 160 ILE A CA 1
ATOM 1369 C C . ILE A 1 160 ? 6.890 -8.441 -5.814 1.00 91.94 160 ILE A C 1
ATOM 1371 O O . ILE A 1 160 ? 5.868 -9.127 -5.978 1.00 91.94 160 ILE A O 1
ATOM 1375 N N . CYS A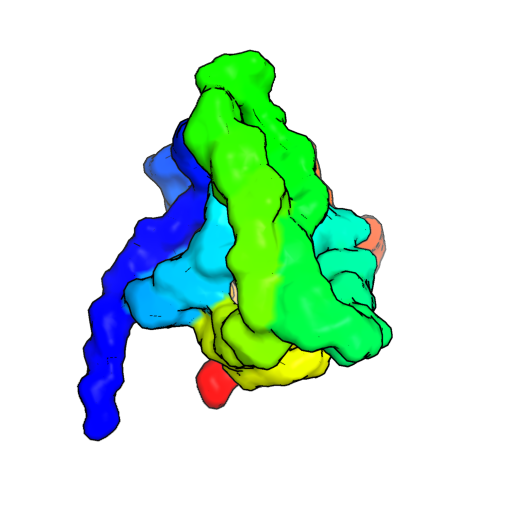 1 161 ? 7.261 -7.521 -6.704 1.00 90.94 161 CYS A N 1
ATOM 1376 C CA . CYS A 1 161 ? 6.510 -7.236 -7.927 1.00 90.94 161 CYS A CA 1
ATOM 1377 C C . CYS A 1 161 ? 6.736 -8.290 -9.019 1.00 90.94 161 CYS A C 1
ATOM 1379 O O . CYS A 1 161 ? 5.788 -8.670 -9.714 1.00 90.94 161 CYS A O 1
ATOM 1381 N N . PHE A 1 162 ? 7.966 -8.783 -9.162 1.00 87.94 162 PHE A N 1
ATOM 1382 C CA . PHE A 1 162 ? 8.418 -9.552 -10.321 1.00 87.94 162 PHE A CA 1
ATOM 1383 C C . PHE A 1 162 ? 8.959 -10.946 -9.992 1.00 87.94 162 PHE A C 1
ATOM 1385 O O . PHE A 1 162 ? 9.049 -11.769 -10.903 1.00 87.94 162 PHE A O 1
ATOM 1392 N N . GLY A 1 163 ? 9.171 -11.284 -8.722 1.00 85.38 163 GLY A N 1
ATOM 1393 C CA . GLY A 1 163 ? 9.819 -12.530 -8.304 1.00 85.38 163 GLY A CA 1
ATOM 1394 C C . GLY A 1 163 ? 11.335 -12.486 -8.504 1.00 85.38 163 GLY A C 1
ATOM 1395 O O . GLY A 1 163 ? 11.890 -11.452 -8.855 1.00 85.38 163 GLY A O 1
ATOM 1396 N N . THR A 1 164 ? 12.002 -13.619 -8.288 1.00 77.75 164 THR A N 1
ATOM 1397 C CA . THR A 1 164 ? 13.465 -13.752 -8.416 1.00 77.75 164 THR A CA 1
ATOM 1398 C C . THR A 1 164 ? 13.926 -14.079 -9.837 1.00 77.75 164 THR A C 1
ATOM 1400 O O . THR A 1 164 ? 15.037 -13.733 -10.212 1.00 77.75 164 THR A O 1
ATOM 1403 N N . ASN A 1 165 ? 13.060 -14.697 -10.646 1.00 70.88 165 ASN A N 1
ATOM 1404 C CA . ASN A 1 165 ? 13.337 -15.067 -12.034 1.00 70.88 165 ASN A CA 1
ATOM 1405 C C . ASN A 1 165 ? 12.344 -14.356 -12.956 1.00 70.88 165 ASN A C 1
ATOM 1407 O O . ASN A 1 165 ? 11.225 -14.833 -13.166 1.00 70.88 165 ASN A O 1
ATOM 1411 N N . TYR A 1 166 ? 12.731 -13.197 -13.482 1.00 71.00 166 TYR A N 1
ATOM 1412 C CA . TYR A 1 166 ? 11.898 -12.406 -14.382 1.00 71.00 166 TYR A CA 1
ATOM 1413 C C . TYR A 1 166 ? 12.601 -12.176 -15.721 1.00 71.00 166 TYR A C 1
ATOM 1415 O O . TYR A 1 166 ? 13.764 -11.795 -15.788 1.00 71.00 166 TYR A O 1
ATOM 1423 N N . SER A 1 167 ? 11.867 -12.391 -16.812 1.00 75.50 167 SER A N 1
ATOM 1424 C CA . SER A 1 167 ? 12.239 -11.917 -18.147 1.00 75.50 167 SER A CA 1
ATOM 1425 C C . SER A 1 167 ? 11.621 -10.545 -18.413 1.00 75.50 167 SER A C 1
ATOM 1427 O O . SER A 1 167 ? 10.598 -10.198 -17.812 1.00 75.50 167 SER A O 1
ATOM 1429 N N . LEU A 1 168 ? 12.177 -9.793 -19.368 1.00 76.31 168 LEU A N 1
ATOM 1430 C CA . LEU A 1 168 ? 11.622 -8.507 -19.802 1.00 76.31 168 LEU A CA 1
ATOM 1431 C C . LEU A 1 168 ? 10.130 -8.617 -20.147 1.00 76.31 168 LEU A C 1
ATOM 1433 O O . LEU A 1 168 ? 9.313 -7.860 -19.628 1.00 76.31 168 LEU A O 1
ATOM 1437 N N . GLN A 1 169 ? 9.760 -9.613 -20.951 1.00 80.00 169 GLN A N 1
ATOM 1438 C CA . GLN A 1 169 ? 8.369 -9.859 -21.327 1.00 80.00 169 GLN A CA 1
ATOM 1439 C C . GLN A 1 169 ? 7.478 -10.123 -20.101 1.00 80.00 169 GLN A C 1
ATOM 1441 O O . GLN A 1 169 ? 6.417 -9.510 -19.961 1.00 80.00 169 GLN A O 1
ATOM 1446 N N . SER A 1 170 ? 7.939 -10.963 -19.167 1.00 82.31 170 SER A N 1
ATOM 1447 C CA . SER A 1 170 ? 7.189 -11.268 -17.943 1.00 82.31 170 SER A CA 1
ATOM 1448 C C . SER A 1 170 ? 7.012 -10.044 -17.032 1.00 82.31 170 SER A C 1
ATOM 1450 O O . SER A 1 170 ? 5.966 -9.895 -16.397 1.00 82.31 170 SER A O 1
ATOM 1452 N N . MET A 1 171 ? 7.991 -9.129 -16.990 1.00 81.75 171 MET A N 1
ATOM 1453 C CA . MET A 1 171 ? 7.872 -7.868 -16.252 1.00 81.75 171 MET A CA 1
ATOM 1454 C C . MET A 1 171 ? 6.811 -6.970 -16.873 1.00 81.75 171 MET A C 1
ATOM 1456 O O . MET A 1 171 ? 5.944 -6.473 -16.154 1.00 81.75 171 MET A O 1
ATOM 1460 N N . LYS A 1 172 ? 6.822 -6.809 -18.204 1.00 82.12 172 LYS A N 1
ATOM 1461 C CA . LYS A 1 172 ? 5.827 -5.988 -18.905 1.00 82.12 172 LYS A CA 1
ATOM 1462 C C . LYS A 1 172 ? 4.407 -6.472 -18.616 1.00 82.12 172 LYS A C 1
ATOM 1464 O O . LYS A 1 172 ? 3.527 -5.678 -18.291 1.00 82.12 172 LYS A O 1
ATOM 1469 N N . GLU A 1 173 ? 4.185 -7.782 -18.660 1.00 85.12 173 GLU A N 1
ATOM 1470 C CA . GLU A 1 173 ? 2.894 -8.389 -18.321 1.00 85.12 173 GLU A CA 1
ATOM 1471 C C . GLU A 1 173 ? 2.488 -8.141 -16.862 1.00 85.12 173 GLU A C 1
ATOM 1473 O O . GLU A 1 173 ? 1.334 -7.788 -16.587 1.00 85.12 173 GLU A O 1
ATOM 1478 N N . LYS A 1 174 ? 3.430 -8.261 -15.918 1.00 88.00 174 LYS A N 1
ATOM 1479 C CA . LYS A 1 174 ? 3.184 -7.990 -14.494 1.00 88.00 174 LYS A CA 1
ATOM 1480 C C . LYS A 1 174 ? 2.876 -6.516 -14.227 1.00 88.00 174 LYS A C 1
ATOM 1482 O O . LYS A 1 174 ? 1.930 -6.244 -13.488 1.00 88.00 174 LYS A O 1
ATOM 1487 N N . ILE A 1 175 ? 3.576 -5.580 -14.872 1.00 87.06 175 ILE A N 1
ATOM 1488 C CA . ILE A 1 175 ? 3.281 -4.139 -14.797 1.00 87.06 175 ILE A CA 1
ATOM 1489 C C . ILE A 1 175 ? 1.853 -3.878 -15.282 1.00 87.06 175 ILE A C 1
ATOM 1491 O O . ILE A 1 175 ? 1.049 -3.319 -14.533 1.00 87.06 175 ILE A O 1
ATOM 1495 N N . ARG A 1 176 ? 1.479 -4.364 -16.479 1.00 85.56 176 ARG A N 1
ATOM 1496 C CA . ARG A 1 176 ? 0.100 -4.231 -16.999 1.00 85.56 176 ARG A CA 1
ATOM 1497 C C . ARG A 1 176 ? -0.929 -4.769 -16.014 1.00 85.56 176 ARG A C 1
ATOM 1499 O O . ARG A 1 176 ? -1.961 -4.137 -15.791 1.00 85.56 176 ARG A O 1
ATOM 1506 N N . LYS A 1 177 ? -0.655 -5.928 -15.411 1.00 87.56 177 LYS A N 1
ATOM 1507 C CA . LYS A 1 177 ? -1.545 -6.554 -14.430 1.00 87.56 177 LYS A CA 1
ATOM 1508 C C . LYS A 1 177 ? -1.705 -5.694 -13.174 1.00 87.56 177 LYS A C 1
ATOM 1510 O O . LYS A 1 177 ? -2.840 -5.475 -12.756 1.00 87.56 177 LYS A O 1
ATOM 1515 N N . ILE A 1 178 ? -0.611 -5.190 -12.599 1.00 88.12 178 ILE A N 1
ATOM 1516 C CA . ILE A 1 178 ? -0.636 -4.327 -11.405 1.00 88.12 178 ILE A CA 1
ATOM 1517 C C . ILE A 1 178 ? -1.409 -3.037 -11.693 1.00 88.12 178 ILE A C 1
ATOM 1519 O O . ILE A 1 178 ? -2.301 -2.680 -10.919 1.00 88.12 178 ILE A O 1
ATOM 1523 N N . LEU A 1 179 ? -1.132 -2.380 -12.824 1.00 85.25 179 LEU A N 1
ATOM 1524 C CA . LEU A 1 179 ? -1.830 -1.161 -13.236 1.00 85.25 179 LEU A CA 1
ATOM 1525 C C . LEU A 1 179 ? -3.329 -1.423 -13.426 1.00 85.25 179 LEU A C 1
ATOM 1527 O O . LEU A 1 179 ? -4.150 -0.740 -12.821 1.00 85.25 179 LEU A O 1
ATOM 1531 N N . LYS A 1 180 ? -3.707 -2.483 -14.155 1.00 85.81 180 LYS A N 1
ATOM 1532 C CA . LYS A 1 180 ? -5.116 -2.855 -14.372 1.00 85.81 180 LYS A CA 1
ATOM 1533 C C . LYS A 1 180 ? -5.856 -3.153 -13.065 1.00 85.81 180 LYS A C 1
ATOM 1535 O O . LYS A 1 180 ? -7.021 -2.799 -12.926 1.00 85.81 180 LYS A O 1
ATOM 1540 N N . GLN A 1 181 ? -5.203 -3.812 -12.108 1.00 85.12 181 GLN A N 1
ATOM 1541 C CA . GLN A 1 181 ? -5.808 -4.150 -10.815 1.00 85.12 181 GLN A CA 1
ATOM 1542 C C . GLN A 1 181 ? -5.955 -2.945 -9.876 1.00 85.12 181 GLN A C 1
ATOM 1544 O O . GLN A 1 181 ? -6.807 -2.981 -8.981 1.00 85.12 181 GLN A O 1
ATOM 1549 N N . SER A 1 182 ? -5.134 -1.911 -10.081 1.00 77.19 182 SER A N 1
ATOM 1550 C CA . SER A 1 182 ? -5.034 -0.727 -9.219 1.00 77.19 182 SER A CA 1
ATOM 1551 C C . SER A 1 182 ? -5.745 0.509 -9.781 1.00 77.19 182 SER A C 1
ATOM 1553 O O . SER A 1 182 ? -5.976 1.472 -9.039 1.00 77.19 182 SER A O 1
ATOM 1555 N N . SER A 1 183 ? -6.109 0.483 -11.066 1.00 63.12 183 SER A N 1
ATOM 1556 C CA . SER A 1 183 ? -6.938 1.504 -11.704 1.00 63.12 183 SER A CA 1
ATOM 1557 C C . SER A 1 183 ? -8.295 1.667 -10.992 1.00 63.12 183 SER A C 1
ATOM 1559 O O . SER A 1 183 ? -8.816 0.689 -10.446 1.00 63.12 183 SER A O 1
ATOM 1561 N N . PRO A 1 184 ? -8.833 2.906 -10.921 1.00 50.59 184 PRO A N 1
ATOM 1562 C CA . PRO A 1 184 ? -10.139 3.196 -10.327 1.00 50.59 184 PRO A CA 1
ATOM 1563 C C . PRO A 1 184 ? -11.282 2.374 -10.913 1.00 50.59 184 PRO A C 1
ATOM 1565 O O . PRO A 1 184 ? -11.284 2.178 -12.147 1.00 50.59 184 PRO A O 1
#

Foldseek 3Di:
DPPADWDWDFLQDVVRVGDPDLLRTDGHRPQLVVLVCLQAPRAHLVLCQVCVVVSLCCLPVDPDQKDFNCSNVNVDDPPDPVSVVNRPDIDGSVVNCVSVCSNQVHSDSVSVLLVSLLSLCCNQPGPCLPVLVVLLPPVCPVVSVVVDPQDPSNVVSCCSQANPDHDSVSNSVSSVVSCVSNPD

pLDDT: mean 83.52, std 13.67, range [38.78, 98.06]

Secondary structure (DSSP, 8-state):
---PPEEEEESS-GGGT--SSTTTEEEE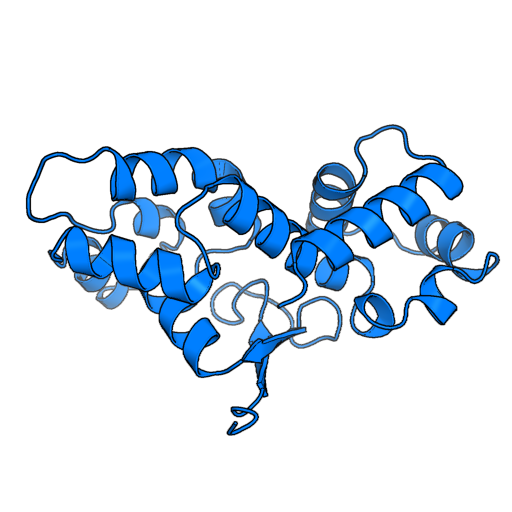EHHHHHHHHHHHTT--HHHHHHHHHHHHHHHHH--SSEE--GGGGGG--TT-HHHHHHHH--EEHHHHHHHHHHHHTSSSHHHHHHHHHHHHHHHHHGGGGG-HHHHH-TTHHHHHHHHS---HHHHHHHHHHH-SS--HHHHHHHHHHHHHHH--

Organism: NCBI:txid1802681